Protein AF-A0A9X3LV47-F1 (afdb_monomer_lite)

Organism: NCBI:txid2913498

Radius of gyration: 27.98 Å; chains: 1; bounding box: 52×79×86 Å

Foldseek 3Di:
DDDDDDDDDDDDDDDDDDDDDDDDDDDDDDDDDDDDDDDDDDDDDDDDDDDDDDPPPPDDPDPPPDFDDDQDFQQVVAPLVPNQWGWFAFDPQQPDPQGIWIFNDKDFQQDRQFQKTKMKGFTFGHHSNDGPPDLQGGWMWMWIDGNNHTLAFIFIARAWDDWADPDSFKIKTKGFDDPDPDPPRGPDMDIWMWGRDPRHTDIDDPCRVVVCVRVVHSHRGTHSCPDD

Sequence (228 aa):
MMSRYRAAAVALTTMLAGGVLVGCSTAGDGLEEPAMTTVAAADEGASTQSSSAQPSSKEKPEPEKKCASLAKDPREQYPTGNERLGRMPAVVGSGDLHVNFWIGGVENNYDPCAELSWITFAGGRGYEDGPAGTGASITDGLALYINGEPVGEMREFDRIENIQRLSPSSAEFSWGEVRNGTAAGVTHRFTVTLKNDGGKLVVDGPDAQAFYDQWDRDTGQYLLGHDG

pLDDT: mean 74.6, std 22.47, range [30.55, 98.81]

Structure (mmCIF, N/CA/C/O backbone):
data_AF-A0A9X3LV47-F1
#
_entry.id   AF-A0A9X3LV47-F1
#
loop_
_atom_site.group_PDB
_atom_site.id
_atom_site.type_symbol
_atom_site.label_atom_id
_atom_site.label_alt_id
_atom_site.label_comp_id
_atom_site.label_asym_id
_atom_site.label_entity_id
_atom_site.label_seq_id
_atom_site.pdbx_PDB_ins_code
_atom_site.Cartn_x
_atom_site.Cartn_y
_atom_site.Cartn_z
_atom_site.occupancy
_atom_site.B_iso_or_equiv
_atom_site.auth_seq_id
_atom_site.auth_comp_id
_atom_site.auth_asym_id
_atom_site.auth_atom_id
_atom_site.pdbx_PDB_model_num
ATOM 1 N N . MET A 1 1 ? 27.266 -33.549 -34.702 1.00 38.94 1 MET A N 1
ATOM 2 C CA . MET A 1 1 ? 26.538 -33.593 -35.993 1.00 38.94 1 MET A CA 1
ATOM 3 C C . MET A 1 1 ? 25.457 -32.518 -35.930 1.00 38.94 1 MET A C 1
ATOM 5 O O . MET A 1 1 ? 24.652 -32.591 -35.020 1.00 38.94 1 MET A O 1
ATOM 9 N N . MET A 1 2 ? 25.679 -31.336 -36.534 1.00 37.31 2 MET A N 1
ATOM 10 C CA . MET A 1 2 ? 25.054 -30.858 -37.800 1.00 37.31 2 MET A CA 1
ATOM 11 C C . MET A 1 2 ? 23.513 -30.962 -37.756 1.00 37.31 2 MET A C 1
ATOM 13 O O . MET A 1 2 ? 23.020 -32.053 -37.534 1.00 37.31 2 MET A O 1
ATOM 17 N N . SER A 1 3 ? 22.682 -29.928 -37.947 1.00 37.69 3 SER A N 1
ATOM 18 C CA . SER A 1 3 ? 22.720 -28.772 -38.868 1.00 37.69 3 SER A CA 1
ATOM 19 C C . SER A 1 3 ? 21.596 -27.773 -38.461 1.00 37.69 3 SER A C 1
ATOM 21 O O . SER A 1 3 ? 20.530 -28.236 -38.077 1.00 37.69 3 SER A O 1
ATOM 23 N N . ARG A 1 4 ? 21.839 -26.457 -38.267 1.00 56.88 4 ARG A N 1
ATOM 24 C CA . ARG A 1 4 ? 21.505 -25.279 -39.141 1.00 56.88 4 ARG A CA 1
ATOM 25 C C . ARG A 1 4 ? 20.079 -25.307 -39.761 1.00 56.88 4 ARG A C 1
ATOM 27 O O . ARG A 1 4 ? 19.727 -26.323 -40.337 1.00 56.88 4 ARG A O 1
ATOM 34 N N . TYR A 1 5 ? 19.211 -24.279 -39.727 1.00 50.69 5 TYR A N 1
ATOM 35 C CA . TYR A 1 5 ? 19.283 -22.890 -40.250 1.00 50.69 5 TYR A CA 1
ATOM 36 C C . TYR A 1 5 ? 18.074 -22.059 -39.713 1.00 50.69 5 TYR A C 1
ATOM 38 O O . TYR A 1 5 ? 16.981 -22.597 -39.616 1.00 50.69 5 TYR A O 1
ATOM 46 N N . ARG A 1 6 ? 18.262 -20.834 -39.184 1.00 51.81 6 ARG A N 1
ATOM 47 C CA . ARG A 1 6 ? 17.941 -19.487 -39.749 1.00 51.81 6 ARG A CA 1
ATOM 48 C C . ARG A 1 6 ? 16.532 -19.259 -40.342 1.00 51.81 6 ARG A C 1
ATOM 50 O O . ARG A 1 6 ? 16.247 -19.816 -41.390 1.00 51.81 6 ARG A O 1
ATOM 57 N N . ALA A 1 7 ? 15.808 -18.255 -39.823 1.00 47.44 7 ALA A N 1
ATOM 58 C CA . ALA A 1 7 ? 15.309 -17.104 -40.602 1.00 47.44 7 ALA A CA 1
ATOM 59 C C . ALA A 1 7 ? 14.706 -16.020 -39.684 1.00 47.44 7 ALA A C 1
ATOM 61 O O . ALA A 1 7 ? 13.859 -16.302 -38.844 1.00 47.44 7 ALA A O 1
ATOM 62 N N . ALA A 1 8 ? 15.166 -14.783 -39.870 1.00 48.28 8 ALA A N 1
ATOM 63 C CA . ALA A 1 8 ? 14.584 -13.561 -39.331 1.00 48.28 8 ALA A CA 1
ATOM 64 C C . ALA A 1 8 ? 13.521 -13.026 -40.303 1.00 48.28 8 ALA A C 1
ATOM 66 O O . ALA A 1 8 ? 13.694 -13.156 -41.515 1.00 48.28 8 ALA A O 1
ATOM 67 N N . ALA A 1 9 ? 12.484 -12.364 -39.790 1.00 45.38 9 ALA A N 1
ATOM 68 C CA . ALA A 1 9 ? 11.610 -11.511 -40.588 1.00 45.38 9 ALA A CA 1
ATOM 69 C C . ALA A 1 9 ? 11.320 -10.223 -39.807 1.00 45.38 9 ALA A C 1
ATOM 71 O O . ALA A 1 9 ? 10.597 -10.214 -38.816 1.00 45.38 9 ALA A O 1
ATOM 72 N N . VAL A 1 10 ? 11.962 -9.149 -40.261 1.00 46.47 10 VAL A N 1
ATOM 73 C CA . VAL A 1 10 ? 11.704 -7.755 -39.898 1.00 46.47 10 VAL A CA 1
ATOM 74 C C . VAL A 1 10 ? 10.536 -7.276 -40.756 1.00 46.47 10 VAL A C 1
ATOM 76 O O . VAL A 1 10 ? 10.594 -7.418 -41.976 1.00 46.47 10 VAL A O 1
ATOM 79 N N . ALA A 1 11 ? 9.511 -6.683 -40.148 1.00 53.44 11 ALA A N 1
ATOM 80 C CA . ALA A 1 11 ? 8.470 -5.956 -40.868 1.00 53.44 11 ALA A CA 1
ATOM 81 C C . ALA A 1 11 ? 8.396 -4.517 -40.338 1.00 53.44 11 ALA A C 1
ATOM 83 O O . ALA A 1 11 ? 7.833 -4.250 -39.279 1.00 53.44 11 ALA A O 1
ATOM 84 N N . LEU A 1 12 ? 9.017 -3.601 -41.088 1.00 44.84 12 LEU A N 1
ATOM 85 C CA . LEU A 1 12 ? 8.762 -2.163 -41.032 1.00 44.84 12 LEU A CA 1
ATOM 86 C C . LEU A 1 12 ? 7.378 -1.886 -41.631 1.00 44.84 12 LEU A C 1
ATOM 88 O O . LEU A 1 12 ? 7.111 -2.335 -42.745 1.00 44.84 12 LEU A O 1
ATOM 92 N N . THR A 1 13 ? 6.569 -1.049 -40.978 1.00 53.03 13 THR A N 1
ATOM 93 C CA . THR A 1 13 ? 5.507 -0.314 -41.682 1.00 53.03 13 THR A CA 1
ATOM 94 C C . THR A 1 13 ? 5.399 1.121 -41.176 1.00 53.03 13 THR A C 1
ATOM 96 O O . THR A 1 13 ? 5.604 1.421 -40.005 1.00 53.03 13 THR A O 1
ATOM 99 N N . THR A 1 14 ? 5.163 1.992 -42.144 1.00 52.19 14 THR A N 1
ATOM 100 C CA . THR A 1 14 ? 5.405 3.431 -42.234 1.00 52.19 14 THR A CA 1
ATOM 101 C C . THR A 1 14 ? 4.306 4.337 -41.669 1.00 52.19 14 THR A C 1
ATOM 103 O O . THR A 1 14 ? 3.132 3.990 -41.659 1.00 52.19 14 THR A O 1
ATOM 106 N N . MET A 1 15 ? 4.766 5.539 -41.295 1.00 47.88 15 MET A N 1
ATOM 107 C CA . MET A 1 15 ? 4.108 6.837 -41.059 1.00 47.88 15 MET A CA 1
ATOM 108 C C . MET A 1 15 ? 2.713 7.089 -41.662 1.00 47.88 15 MET A C 1
ATOM 110 O O . MET A 1 15 ? 2.481 6.809 -42.835 1.00 47.88 15 MET A O 1
ATOM 114 N N . LEU A 1 16 ? 1.900 7.859 -40.924 1.00 49.78 16 LEU A N 1
ATOM 115 C CA . LEU A 1 16 ? 1.018 8.889 -41.488 1.00 49.78 16 LEU A CA 1
ATOM 116 C C . LEU A 1 16 ? 0.855 10.069 -40.516 1.00 49.78 16 LEU A C 1
ATOM 118 O O . LEU A 1 16 ? 0.530 9.902 -39.344 1.00 49.78 16 LEU A O 1
ATOM 122 N N . ALA A 1 17 ? 1.134 11.259 -41.047 1.00 47.81 17 ALA A N 1
ATOM 123 C CA . ALA A 1 17 ? 0.990 12.568 -40.428 1.00 47.81 17 ALA A CA 1
ATOM 124 C C . ALA A 1 17 ? -0.418 13.139 -40.669 1.00 47.81 17 ALA A C 1
ATOM 126 O O . ALA A 1 17 ? -1.042 12.831 -41.683 1.00 47.81 17 ALA A O 1
ATOM 127 N N . GLY A 1 18 ? -0.873 14.038 -39.795 1.00 43.47 18 GLY A N 1
ATOM 128 C CA . GLY A 1 18 ? -2.060 14.859 -40.044 1.00 43.47 18 GLY A CA 1
ATOM 129 C C . GLY A 1 18 ? -2.558 15.556 -38.783 1.00 43.47 18 GLY A C 1
ATOM 130 O O . GLY A 1 18 ? -3.256 14.951 -37.980 1.00 43.47 18 GLY A O 1
ATOM 131 N N . GLY A 1 19 ? -2.173 16.821 -38.604 1.00 43.12 19 GLY A N 1
ATOM 132 C CA . GLY A 1 19 ? -2.680 17.679 -37.535 1.00 43.12 19 GLY A CA 1
ATOM 133 C C . GLY A 1 19 ? -4.006 18.350 -37.894 1.00 43.12 19 GLY A C 1
ATOM 134 O O . GLY A 1 19 ? -4.325 18.519 -39.069 1.00 43.12 19 GLY A O 1
ATOM 135 N N . VAL A 1 20 ? -4.730 18.801 -36.868 1.00 54.72 20 VAL A N 1
ATOM 136 C CA . VAL A 1 20 ? -5.732 19.868 -36.973 1.00 54.72 20 VAL A CA 1
ATOM 137 C C . VAL A 1 20 ? -5.601 20.755 -35.733 1.00 54.72 20 VAL A C 1
ATOM 139 O O . VAL A 1 20 ? -5.646 20.275 -34.603 1.00 54.72 20 VAL A O 1
ATOM 142 N N . LEU A 1 21 ? -5.383 22.049 -35.966 1.00 49.56 21 LEU A N 1
ATOM 143 C CA . LEU A 1 21 ? -5.352 23.108 -34.959 1.00 49.56 21 LEU A CA 1
ATOM 144 C C . LEU A 1 21 ? -6.788 23.433 -34.520 1.00 49.56 21 LEU A C 1
ATOM 146 O O . LEU A 1 21 ? -7.610 23.807 -35.354 1.00 49.56 21 LEU A O 1
ATOM 150 N N . VAL A 1 22 ? -7.071 23.340 -33.220 1.00 53.62 22 VAL A N 1
ATOM 151 C CA . VAL A 1 22 ? -8.285 23.888 -32.596 1.00 53.62 22 VAL A CA 1
ATOM 152 C C . VAL A 1 22 ? -7.883 25.170 -31.871 1.00 53.62 22 VAL A C 1
ATOM 154 O O . VAL A 1 22 ? -7.225 25.123 -30.837 1.00 53.62 22 VAL A O 1
ATOM 157 N N . GLY A 1 23 ? -8.244 26.321 -32.435 1.00 38.25 23 GLY A N 1
ATOM 158 C CA . GLY A 1 23 ? -8.109 27.629 -31.799 1.00 38.25 23 GLY A CA 1
ATOM 159 C C . GLY A 1 23 ? -9.469 28.311 -31.777 1.00 38.25 23 GLY A C 1
ATOM 160 O O . GLY A 1 23 ? -9.883 28.881 -32.781 1.00 38.25 23 GLY A O 1
ATOM 161 N N . CYS A 1 24 ? -10.177 28.212 -30.652 1.00 49.03 24 CYS A N 1
ATOM 162 C CA . CYS A 1 24 ? -11.439 28.907 -30.426 1.00 49.03 24 CYS A CA 1
ATOM 163 C C . CYS A 1 24 ? -11.135 30.245 -29.742 1.00 49.03 24 CYS A C 1
ATOM 165 O O . CYS A 1 24 ? -10.606 30.275 -28.632 1.00 49.03 24 CYS A O 1
ATOM 167 N N . SER A 1 25 ? -11.441 31.351 -30.417 1.00 45.34 25 SER A N 1
ATOM 168 C CA . SER A 1 25 ? -11.523 32.672 -29.801 1.00 45.34 25 SER A CA 1
ATOM 169 C C . SER A 1 25 ? -12.901 32.847 -29.178 1.00 45.34 25 SER A C 1
ATOM 171 O O . SER A 1 25 ? -13.891 32.704 -29.887 1.00 45.34 25 SER A O 1
ATOM 173 N N . THR A 1 26 ? -12.953 33.256 -27.912 1.00 47.81 26 THR A N 1
ATOM 174 C CA . THR A 1 26 ? -14.023 34.117 -27.386 1.00 47.81 26 THR A CA 1
ATOM 175 C C . THR A 1 26 ? -13.509 34.845 -26.153 1.00 47.81 26 THR A C 1
ATOM 177 O O . THR A 1 26 ? -13.059 34.229 -25.191 1.00 47.81 26 THR A O 1
ATOM 180 N N . ALA A 1 27 ? -13.546 36.171 -26.243 1.00 40.03 27 ALA A N 1
ATOM 181 C CA . ALA A 1 27 ? -13.421 37.107 -25.143 1.00 40.03 27 ALA A CA 1
ATOM 182 C C . ALA A 1 27 ? -14.749 37.190 -24.375 1.00 40.03 27 ALA A C 1
ATOM 184 O O . ALA A 1 27 ? -15.803 36.987 -24.977 1.00 40.03 27 ALA A O 1
ATOM 185 N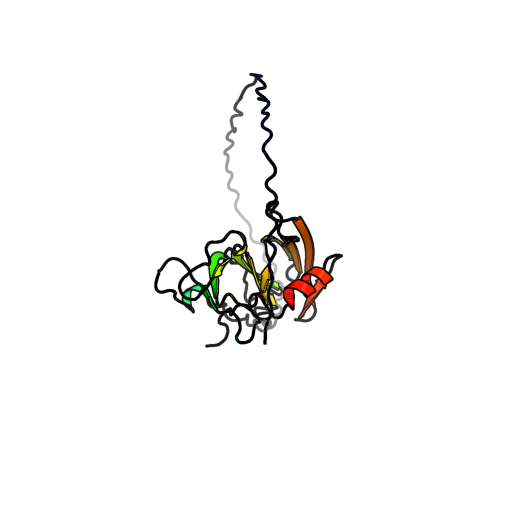 N . GLY A 1 28 ? -14.691 37.582 -23.103 1.00 30.55 28 GLY A N 1
ATOM 186 C CA . GLY A 1 28 ? -15.853 38.103 -22.384 1.00 30.55 28 GLY A CA 1
ATOM 187 C C . GLY A 1 28 ? -15.842 37.800 -20.892 1.00 30.55 28 GLY A C 1
ATOM 188 O O . GLY A 1 28 ? -15.748 36.641 -20.513 1.00 30.55 28 GLY A O 1
ATOM 189 N N . ASP A 1 29 ? -15.995 38.873 -20.115 1.00 36.69 29 ASP A N 1
ATOM 190 C CA . ASP A 1 29 ? -16.447 38.932 -18.719 1.00 36.69 29 ASP A CA 1
ATOM 191 C C . ASP A 1 29 ? -15.411 38.516 -17.658 1.00 36.69 29 ASP A C 1
ATOM 193 O O . ASP A 1 29 ? -14.920 37.399 -17.607 1.00 36.69 29 ASP A O 1
ATOM 197 N N . GLY A 1 30 ? -14.935 39.411 -16.794 1.00 33.62 30 GLY A N 1
ATOM 198 C CA . GLY A 1 30 ? -15.706 40.404 -16.049 1.00 33.62 30 GLY A CA 1
ATOM 199 C C . GLY A 1 30 ? -15.576 40.027 -14.575 1.00 33.62 30 GLY A C 1
ATOM 200 O O . GLY A 1 30 ? -16.462 39.397 -14.014 1.00 33.62 30 GLY A O 1
ATOM 201 N N . LEU A 1 31 ? -14.413 40.304 -13.976 1.00 36.00 31 LEU A N 1
ATOM 202 C CA . LEU A 1 31 ? -14.166 40.027 -12.560 1.00 36.00 31 LEU A CA 1
ATOM 203 C C . LEU A 1 31 ? -14.592 41.245 -11.739 1.00 36.00 31 LEU A C 1
ATOM 205 O O . LEU A 1 31 ? -13.787 42.131 -11.456 1.00 36.00 31 LEU A O 1
ATOM 209 N N . GLU A 1 32 ? -15.876 41.288 -11.395 1.00 40.94 32 GLU A N 1
ATOM 210 C CA . GLU A 1 32 ? -16.376 42.093 -10.284 1.00 40.94 32 GLU A CA 1
ATOM 211 C C . GLU A 1 32 ? -15.944 41.446 -8.958 1.00 40.94 32 GLU A C 1
ATOM 213 O O . GLU A 1 32 ? -16.263 40.293 -8.660 1.00 40.94 32 GLU A O 1
ATOM 218 N N . GLU A 1 33 ? -15.191 42.210 -8.167 1.00 48.12 33 GLU A N 1
ATOM 219 C CA . GLU A 1 33 ? -15.044 42.031 -6.723 1.00 48.12 33 GLU A CA 1
ATOM 220 C C . GLU A 1 33 ? -16.417 42.027 -6.039 1.00 48.12 33 GLU A C 1
ATOM 222 O O . GLU A 1 33 ? -17.246 42.898 -6.314 1.00 48.12 33 GLU A O 1
ATOM 227 N N . PRO A 1 34 ? -16.601 41.190 -5.009 1.00 43.97 34 PRO A N 1
ATOM 228 C CA . PRO A 1 34 ? -17.414 41.595 -3.881 1.00 43.97 34 PRO A CA 1
ATOM 229 C C . PRO A 1 34 ? -16.533 41.862 -2.659 1.00 43.97 34 PRO A C 1
ATOM 231 O O . PRO A 1 34 ? -15.852 40.988 -2.120 1.00 43.97 34 PRO A O 1
ATOM 234 N N . ALA A 1 35 ? -16.607 43.115 -2.216 1.00 37.47 35 ALA A N 1
ATOM 235 C CA . ALA A 1 35 ? -16.139 43.604 -0.934 1.00 37.47 35 ALA A CA 1
ATOM 236 C C . ALA A 1 35 ? -16.713 42.767 0.223 1.00 37.47 35 ALA A C 1
ATOM 238 O O . ALA A 1 35 ? -17.928 42.615 0.351 1.00 37.47 35 ALA A O 1
ATOM 239 N N . MET A 1 36 ? -15.847 42.273 1.110 1.00 41.25 36 MET A N 1
ATOM 240 C CA . MET A 1 36 ? -16.284 41.736 2.397 1.00 41.25 36 MET A CA 1
ATOM 241 C C . MET A 1 36 ? -16.484 42.883 3.389 1.00 41.25 36 MET A C 1
ATOM 243 O O . MET A 1 36 ? -15.542 43.546 3.822 1.00 41.25 36 MET A O 1
ATOM 247 N N . THR A 1 37 ? -17.753 43.117 3.713 1.00 41.25 37 THR A N 1
ATOM 248 C CA . THR A 1 37 ? -18.231 44.034 4.745 1.00 41.25 37 THR A CA 1
ATOM 249 C C . THR A 1 37 ? -17.745 43.607 6.129 1.00 41.25 37 THR A C 1
ATOM 251 O O . THR A 1 37 ? -17.931 42.472 6.562 1.00 41.25 37 THR A O 1
ATOM 254 N N . THR A 1 38 ? -17.149 44.562 6.832 1.00 41.25 38 THR A N 1
ATOM 255 C CA . THR A 1 38 ? -16.806 44.522 8.250 1.00 41.25 38 THR A CA 1
ATOM 256 C C . THR A 1 38 ? -18.056 44.674 9.117 1.00 41.25 38 THR A C 1
ATOM 258 O O . THR A 1 38 ? -18.852 45.587 8.911 1.00 41.25 38 THR A O 1
ATOM 261 N N . VAL A 1 39 ? -18.189 43.844 10.155 1.00 37.62 39 VAL A N 1
ATOM 262 C CA . VAL A 1 39 ? -18.974 44.191 11.348 1.00 37.62 39 VAL A CA 1
ATOM 263 C C . VAL A 1 39 ? -18.176 43.778 12.579 1.00 37.62 39 VAL A C 1
ATOM 265 O O . VAL A 1 39 ? -17.940 42.599 12.823 1.00 37.62 39 VAL A O 1
ATOM 268 N N . ALA A 1 40 ? -17.756 44.782 13.340 1.00 39.41 40 ALA A N 1
ATOM 269 C CA . ALA A 1 40 ? -17.330 44.653 14.721 1.00 39.41 40 ALA A CA 1
ATOM 270 C C . ALA A 1 40 ? -18.455 45.188 15.613 1.00 39.41 40 ALA A C 1
ATOM 272 O O . ALA A 1 40 ? -18.983 46.260 15.325 1.00 39.41 40 ALA A O 1
ATOM 273 N N . ALA A 1 41 ? -18.773 44.482 16.697 1.00 36.19 41 ALA A N 1
ATOM 274 C CA . ALA A 1 41 ? -19.175 45.077 17.972 1.00 36.19 41 ALA A CA 1
ATOM 275 C C . ALA A 1 41 ? -19.175 44.001 19.067 1.00 36.19 41 ALA A C 1
ATOM 277 O O . ALA A 1 41 ? -19.721 42.914 18.892 1.00 36.19 41 ALA A O 1
ATOM 278 N N . ALA A 1 42 ? -18.521 44.343 20.173 1.00 40.00 42 ALA A N 1
ATOM 279 C CA . ALA A 1 42 ? -18.495 43.630 21.440 1.00 40.00 42 ALA A CA 1
ATOM 280 C C . ALA A 1 42 ? -19.784 43.872 22.245 1.00 40.00 42 ALA A C 1
ATOM 282 O O . ALA A 1 42 ? -20.440 44.887 22.024 1.00 40.00 42 ALA A O 1
ATOM 283 N N . ASP A 1 43 ? -20.065 43.009 23.226 1.00 32.53 43 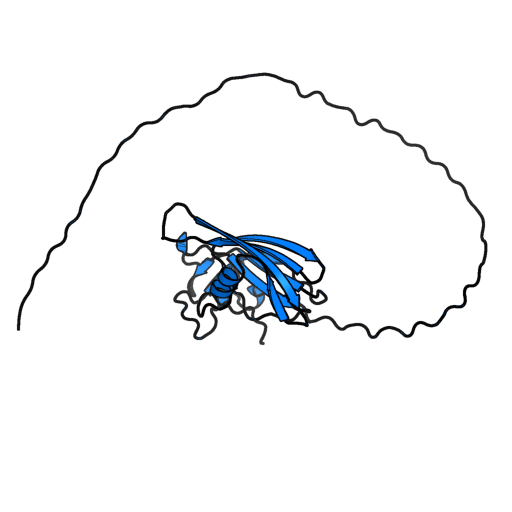ASP A N 1
ATOM 284 C CA . ASP A 1 43 ? -20.603 43.451 24.520 1.00 32.53 43 ASP A CA 1
ATOM 285 C C . ASP A 1 43 ? -20.264 42.441 25.634 1.00 32.53 43 ASP A C 1
ATOM 287 O O . ASP A 1 43 ? -20.379 41.224 25.463 1.00 32.53 43 ASP A O 1
ATOM 291 N N . GLU A 1 44 ? -19.787 42.982 26.755 1.00 41.09 44 GLU A N 1
ATOM 292 C CA . GLU A 1 44 ? -19.517 42.315 28.029 1.00 41.09 44 GLU A CA 1
ATOM 293 C C . GLU A 1 44 ? -20.817 42.088 28.813 1.00 41.09 44 GLU A C 1
ATOM 295 O O . GLU A 1 44 ? -21.689 42.947 28.853 1.00 41.09 44 GLU A O 1
ATOM 300 N N . GLY A 1 45 ? -20.917 40.985 29.557 1.00 32.84 45 GLY A N 1
ATOM 301 C CA . GLY A 1 45 ? -22.031 40.782 30.485 1.00 32.84 45 GLY A CA 1
ATOM 302 C C . GLY A 1 45 ? -21.743 39.703 31.517 1.00 32.84 45 GLY A C 1
ATOM 303 O O . GLY A 1 45 ? -21.853 38.512 31.241 1.00 32.84 45 GLY A O 1
ATOM 304 N N . ALA A 1 46 ? -21.348 40.132 32.712 1.00 32.50 46 ALA A N 1
ATOM 305 C CA . ALA A 1 46 ? -20.984 39.293 33.844 1.00 32.50 46 ALA A CA 1
ATOM 306 C C . ALA A 1 46 ? -22.180 38.717 34.636 1.00 32.50 46 ALA A C 1
ATOM 308 O O . ALA A 1 46 ? -23.244 39.321 34.730 1.00 32.50 46 ALA A O 1
ATOM 309 N N . SER A 1 47 ? -21.861 37.637 35.366 1.00 34.41 47 SER A N 1
ATOM 310 C CA . SER A 1 47 ? -22.436 37.179 36.647 1.00 34.41 47 SER A CA 1
ATOM 311 C C . SER A 1 47 ? -23.618 36.196 36.623 1.00 34.41 47 SER A C 1
ATOM 313 O O . SER A 1 47 ? -24.747 36.549 36.299 1.00 34.41 47 SER A O 1
ATOM 315 N N . THR A 1 48 ? -23.410 34.981 37.149 1.00 31.47 48 THR A N 1
ATOM 316 C CA . THR A 1 48 ? -23.780 34.592 38.537 1.00 31.47 48 THR A CA 1
ATOM 317 C C . THR A 1 48 ? -23.626 33.074 38.716 1.00 31.47 48 THR A C 1
ATOM 319 O O . THR A 1 48 ? -24.118 32.280 37.919 1.00 31.47 48 THR A O 1
ATOM 322 N N . GLN A 1 49 ? -22.941 32.679 39.792 1.00 41.19 49 GLN A N 1
ATOM 323 C CA . GLN A 1 49 ? -22.824 31.304 40.282 1.00 41.19 49 GLN A CA 1
ATOM 324 C C . GLN A 1 49 ? -24.196 30.688 40.591 1.00 41.19 49 GLN A C 1
ATOM 326 O O . GLN A 1 49 ? -25.002 31.289 41.296 1.00 41.19 49 GLN A O 1
ATOM 331 N N . SER A 1 50 ? -24.401 29.429 40.205 1.00 38.09 50 SER A N 1
ATOM 332 C CA . SER A 1 50 ? -25.314 28.542 40.926 1.00 38.09 50 SER A CA 1
ATOM 333 C C . SER A 1 50 ? -24.675 27.168 41.071 1.00 38.09 50 SER A C 1
ATOM 335 O O . SER A 1 50 ? -24.340 26.495 40.097 1.00 38.09 50 SER A O 1
ATOM 337 N N . SER A 1 51 ? -24.434 26.817 42.329 1.00 39.22 51 SER A N 1
ATOM 338 C CA . SER A 1 51 ? -23.834 25.574 42.784 1.00 39.22 51 SER A CA 1
ATOM 339 C C . SER A 1 51 ? -24.884 24.465 42.730 1.00 39.22 51 SER A C 1
ATOM 341 O O . SER A 1 51 ? -25.908 24.555 43.404 1.00 39.22 51 SER A O 1
ATOM 343 N N . SER A 1 52 ? -24.624 23.414 41.955 1.00 38.03 52 SER A N 1
ATOM 344 C CA . SER A 1 52 ? -25.320 22.134 42.087 1.00 38.03 52 SER A CA 1
ATOM 345 C C . SER A 1 52 ? -24.263 21.048 42.237 1.00 38.03 52 SER A C 1
ATOM 347 O O . SER A 1 52 ? -23.561 20.692 41.291 1.00 38.03 52 SER A O 1
ATOM 349 N N . ALA A 1 53 ? -24.087 20.588 43.475 1.00 41.53 53 ALA A N 1
ATOM 350 C CA . ALA A 1 53 ? -23.204 19.486 43.812 1.00 41.53 53 ALA A CA 1
ATOM 351 C C . ALA A 1 53 ? -23.817 18.179 43.290 1.00 41.53 53 ALA A C 1
ATOM 353 O O . ALA A 1 53 ? -24.727 17.617 43.897 1.00 41.53 53 ALA A O 1
ATOM 354 N N . GLN A 1 54 ? -23.310 17.703 42.155 1.00 43.09 54 GLN A N 1
ATOM 355 C CA . GLN A 1 54 ? -23.578 16.363 41.649 1.00 43.09 54 GLN A CA 1
ATOM 356 C C . GLN A 1 54 ? -22.624 15.376 42.350 1.00 43.09 54 GLN A C 1
ATOM 358 O O . GLN A 1 54 ? -21.428 15.666 42.455 1.00 43.09 54 GLN A O 1
ATOM 363 N N . PRO A 1 55 ? -23.100 14.225 42.859 1.00 39.81 55 PRO A N 1
ATOM 364 C CA . PRO A 1 55 ? -22.229 13.235 43.476 1.00 39.81 55 PRO A CA 1
ATOM 365 C C . PRO A 1 55 ? -21.256 12.697 42.423 1.00 39.81 55 PRO A C 1
ATOM 367 O O . PRO A 1 55 ? -21.650 12.062 41.446 1.00 39.81 55 PRO A O 1
ATOM 370 N N . SER A 1 56 ? -19.972 12.987 42.628 1.00 41.28 56 SER A N 1
ATOM 371 C CA . SER A 1 56 ? -18.869 12.441 41.849 1.00 41.28 56 SER A CA 1
ATOM 372 C C . SER A 1 56 ? -18.787 10.943 42.140 1.00 41.28 56 SER A C 1
ATOM 374 O O . SER A 1 56 ? -18.216 10.508 43.143 1.00 41.28 56 SER A O 1
ATOM 376 N N . SER A 1 57 ? -19.430 10.148 41.285 1.00 48.44 57 SER A N 1
ATOM 377 C CA . SER A 1 57 ? -19.097 8.737 41.154 1.00 48.44 57 SER A CA 1
ATOM 378 C C . SER A 1 57 ? -17.641 8.696 40.704 1.00 48.44 57 SER A C 1
ATOM 380 O O . SER A 1 57 ? -17.313 9.179 39.622 1.00 48.44 57 SER A O 1
ATOM 382 N N . LYS A 1 58 ? -16.753 8.200 41.573 1.00 49.59 58 LYS A N 1
ATOM 383 C CA . LYS A 1 58 ? -15.383 7.851 41.196 1.00 49.59 58 LYS A CA 1
ATOM 384 C C . LYS A 1 58 ? -15.476 6.736 40.167 1.00 49.59 58 LYS A C 1
ATOM 386 O O . LYS A 1 58 ? -15.518 5.558 40.518 1.00 49.59 58 LYS A O 1
ATOM 391 N N . GLU A 1 59 ? -15.540 7.128 38.906 1.00 54.16 59 GLU A N 1
ATOM 392 C CA . GLU A 1 59 ? -15.279 6.241 37.795 1.00 54.16 59 GLU A CA 1
ATOM 393 C C . GLU A 1 59 ? -13.843 5.747 37.963 1.00 54.16 59 GLU A C 1
ATOM 395 O O . GLU A 1 59 ? -12.883 6.517 38.057 1.00 54.16 59 GLU A O 1
ATOM 400 N N . LYS A 1 60 ? -13.727 4.437 38.170 1.00 52.41 60 LYS A N 1
ATOM 401 C CA . LYS A 1 60 ? -12.454 3.730 38.191 1.00 52.41 60 LYS A CA 1
ATOM 402 C C . LYS A 1 60 ? -11.736 4.091 36.884 1.00 52.41 60 LYS A C 1
ATOM 404 O O . LYS A 1 60 ? -12.374 3.933 35.847 1.00 52.41 60 LYS A O 1
ATOM 409 N N . PRO A 1 61 ? -10.469 4.547 36.909 1.00 55.16 61 PRO A N 1
ATOM 410 C CA . PRO A 1 61 ? -9.738 4.817 35.680 1.00 55.16 61 PRO A CA 1
ATOM 411 C C . PRO A 1 61 ? -9.799 3.564 34.813 1.00 55.16 61 PRO A C 1
ATOM 413 O O . PRO A 1 61 ? -9.397 2.480 35.256 1.00 55.16 61 PRO A O 1
ATOM 416 N N . GLU A 1 62 ? -10.389 3.695 33.629 1.00 60.44 62 GLU A N 1
ATOM 417 C CA . GLU A 1 62 ? -10.301 2.667 32.607 1.00 60.44 62 GLU A CA 1
ATOM 418 C C . GLU A 1 62 ? -8.801 2.425 32.372 1.00 60.44 62 GLU A C 1
ATOM 420 O O . GLU A 1 62 ? -8.036 3.395 32.331 1.00 60.44 62 GLU A O 1
ATOM 425 N N . PRO A 1 63 ? -8.325 1.168 32.343 1.00 51.00 63 PRO A N 1
ATOM 426 C CA . PRO A 1 63 ? -6.913 0.918 32.106 1.00 51.00 63 PRO A CA 1
ATOM 427 C C . PRO A 1 63 ? -6.529 1.585 30.787 1.00 51.00 63 PRO A C 1
ATOM 429 O O . PRO A 1 63 ? -7.130 1.288 29.756 1.00 51.00 63 PRO A O 1
ATOM 432 N N . GLU A 1 64 ? -5.554 2.495 30.836 1.00 59.50 64 GLU A N 1
ATOM 433 C CA . GLU A 1 64 ? -5.004 3.148 29.651 1.00 59.50 64 GLU A CA 1
ATOM 434 C C . GLU A 1 64 ? -4.635 2.056 28.643 1.00 59.50 64 GLU A C 1
ATOM 436 O O . GLU A 1 64 ? -3.735 1.242 28.887 1.00 59.50 64 GLU A O 1
ATOM 441 N N . LYS A 1 65 ? -5.383 1.984 27.533 1.00 59.84 65 LYS A N 1
ATOM 442 C CA . LYS A 1 65 ? -5.040 1.103 26.419 1.00 59.84 65 LYS A CA 1
ATOM 443 C C . LYS A 1 65 ? -3.661 1.539 25.944 1.00 59.84 65 LYS A C 1
ATOM 445 O O . LYS A 1 65 ? -3.502 2.626 25.397 1.00 59.84 65 LYS A O 1
ATOM 450 N N . LYS A 1 66 ? -2.652 0.709 26.203 1.00 75.69 66 LYS A N 1
ATOM 451 C CA . LYS A 1 66 ? -1.309 0.931 25.676 1.00 75.69 66 LYS A CA 1
ATOM 452 C C . LYS A 1 66 ? -1.380 0.789 24.161 1.00 75.69 66 LYS A C 1
ATOM 454 O O . LYS A 1 66 ? -1.726 -0.284 23.675 1.00 75.69 66 LYS A O 1
ATOM 459 N N . CYS A 1 67 ? -1.088 1.871 23.453 1.00 82.12 67 CYS A N 1
ATOM 460 C CA . CYS A 1 67 ? -0.926 1.849 22.006 1.00 82.12 67 CYS A CA 1
ATOM 461 C C . CYS A 1 67 ? 0.360 1.109 21.616 1.00 82.12 67 CYS A C 1
ATOM 463 O O . CYS A 1 67 ? 1.256 0.939 22.454 1.00 82.12 67 CYS A O 1
ATOM 465 N N . ALA A 1 68 ? 0.457 0.699 20.350 1.00 81.38 68 ALA A N 1
ATOM 466 C CA . ALA A 1 68 ? 1.684 0.125 19.806 1.00 81.38 68 ALA A CA 1
ATOM 467 C C . ALA A 1 68 ? 2.841 1.145 19.822 1.00 81.38 68 ALA A C 1
ATOM 469 O O . ALA A 1 68 ? 2.649 2.346 20.043 1.00 81.38 68 ALA A O 1
ATOM 470 N N . SER A 1 69 ? 4.070 0.688 19.582 1.00 74.69 69 SER A N 1
ATOM 471 C CA . SER A 1 69 ? 5.181 1.617 19.357 1.00 74.69 69 SER A CA 1
ATOM 472 C C . SER A 1 69 ? 5.045 2.323 18.009 1.00 74.69 69 SER A C 1
ATOM 474 O O . SER A 1 69 ? 4.423 1.818 17.074 1.00 74.69 69 SER A O 1
ATOM 476 N N . LEU A 1 70 ? 5.667 3.497 17.885 1.00 68.75 70 LEU A N 1
ATOM 477 C CA . LEU A 1 70 ? 5.783 4.143 16.585 1.00 68.75 70 LEU A CA 1
ATOM 478 C C . LEU A 1 70 ? 6.571 3.241 15.627 1.00 68.75 70 LEU A C 1
ATOM 480 O O . LEU A 1 70 ? 7.640 2.749 15.994 1.00 68.75 70 LEU A O 1
ATOM 484 N N . ALA A 1 71 ? 6.047 3.035 14.416 1.00 69.62 71 ALA A N 1
ATOM 485 C CA . ALA A 1 71 ? 6.794 2.367 13.363 1.00 69.62 71 ALA A CA 1
ATOM 486 C C . ALA A 1 71 ? 8.067 3.178 13.078 1.00 69.62 71 ALA A C 1
ATOM 488 O O . ALA A 1 71 ? 8.024 4.406 12.963 1.00 69.62 71 ALA A O 1
ATOM 489 N N . LYS A 1 72 ? 9.208 2.492 13.005 1.00 68.31 72 LYS A N 1
ATOM 490 C CA . LYS A 1 72 ? 10.471 3.108 12.592 1.00 68.31 72 LYS A CA 1
ATOM 491 C C . LYS A 1 72 ? 10.353 3.497 11.115 1.00 68.31 72 LYS A C 1
ATOM 493 O O . LYS A 1 72 ? 9.797 2.738 10.327 1.00 68.31 72 LYS A O 1
ATOM 498 N N . ASP A 1 73 ? 10.863 4.669 10.744 1.00 69.50 73 ASP A N 1
ATOM 499 C CA . ASP A 1 73 ? 10.866 5.108 9.348 1.00 69.50 73 ASP A CA 1
ATOM 500 C C . ASP A 1 73 ? 11.842 4.234 8.536 1.00 69.50 73 ASP A C 1
ATOM 502 O O . ASP A 1 73 ? 13.045 4.256 8.825 1.00 69.50 73 ASP A O 1
ATOM 506 N N . PRO A 1 74 ? 11.387 3.499 7.502 1.00 66.94 74 PRO A N 1
ATOM 507 C CA . PRO A 1 74 ? 12.267 2.637 6.714 1.00 66.94 74 PRO A CA 1
ATOM 508 C C . PRO A 1 74 ? 13.451 3.381 6.073 1.00 66.94 74 PRO A C 1
ATOM 510 O O . PRO A 1 74 ? 14.508 2.795 5.833 1.00 66.94 74 PRO A O 1
ATOM 513 N N . ARG A 1 75 ? 13.325 4.696 5.837 1.00 67.06 75 ARG A N 1
ATOM 514 C CA . ARG A 1 75 ? 14.403 5.533 5.283 1.00 67.06 75 ARG A CA 1
ATOM 515 C C . ARG A 1 75 ? 15.576 5.701 6.248 1.00 67.06 75 ARG A C 1
ATOM 517 O O . ARG A 1 75 ? 16.707 5.863 5.798 1.00 67.06 75 ARG A O 1
ATOM 524 N N . GLU A 1 76 ? 15.319 5.662 7.553 1.00 70.00 76 GLU A N 1
ATOM 525 C CA . GLU A 1 76 ? 16.355 5.742 8.591 1.00 70.00 76 GLU A CA 1
ATOM 526 C C . GLU A 1 76 ? 17.029 4.385 8.823 1.00 70.00 76 GLU A C 1
ATOM 528 O O . GLU A 1 76 ? 18.201 4.316 9.193 1.00 70.00 76 GLU A O 1
ATOM 533 N N . GLN A 1 77 ? 16.297 3.298 8.584 1.00 66.31 77 GLN A N 1
ATOM 534 C CA . GLN A 1 77 ? 16.756 1.933 8.835 1.00 66.31 77 GLN A CA 1
ATOM 535 C C . GLN A 1 77 ? 17.661 1.387 7.737 1.00 66.31 77 GLN A C 1
ATOM 537 O O . GLN A 1 77 ? 18.575 0.610 8.014 1.00 66.31 77 GLN A O 1
ATOM 542 N N . TYR A 1 78 ? 17.427 1.811 6.498 1.00 64.12 78 TYR A N 1
ATOM 543 C CA . TYR A 1 78 ? 18.188 1.373 5.335 1.00 64.12 78 TYR A CA 1
ATOM 544 C C . TYR A 1 78 ? 18.841 2.575 4.639 1.00 64.12 78 TYR A C 1
ATOM 546 O O . TYR A 1 78 ? 18.433 2.962 3.537 1.00 64.12 78 TYR A O 1
ATOM 554 N N . PRO A 1 79 ? 19.870 3.184 5.260 1.00 62.50 79 PRO A N 1
ATOM 555 C CA . PRO A 1 79 ? 20.555 4.324 4.678 1.00 62.50 79 PRO A CA 1
ATOM 556 C C . PRO A 1 79 ? 21.254 3.920 3.377 1.00 62.50 79 PRO A C 1
ATOM 558 O O . PRO A 1 79 ? 21.940 2.901 3.278 1.00 62.50 79 PRO A O 1
ATOM 561 N N . THR A 1 80 ? 21.099 4.754 2.361 1.00 61.00 80 THR A N 1
ATOM 562 C CA . THR A 1 80 ? 21.621 4.539 1.003 1.00 61.00 80 THR A CA 1
ATOM 563 C C . THR A 1 80 ? 22.966 5.229 0.773 1.00 61.00 80 THR A C 1
ATOM 565 O O . THR A 1 80 ? 23.546 5.113 -0.303 1.00 61.00 80 THR A O 1
ATOM 568 N N . GLY A 1 81 ? 23.481 5.960 1.771 1.00 55.84 81 GLY A N 1
ATOM 569 C CA . GLY A 1 81 ? 24.711 6.755 1.665 1.00 55.84 81 GLY A CA 1
ATOM 570 C C . GLY A 1 81 ? 24.573 8.011 0.793 1.00 55.84 81 GLY A C 1
ATOM 571 O O . GLY A 1 81 ? 25.472 8.849 0.794 1.00 55.84 81 GLY A O 1
ATOM 572 N N . ASN A 1 82 ? 23.445 8.179 0.093 1.00 56.47 82 ASN A N 1
ATOM 573 C CA . ASN A 1 82 ? 23.009 9.434 -0.498 1.00 56.47 82 ASN A CA 1
ATOM 574 C C . ASN A 1 82 ? 21.801 9.938 0.309 1.00 56.47 82 ASN A C 1
ATOM 576 O O . ASN A 1 82 ? 20.761 9.303 0.385 1.00 56.47 82 ASN A O 1
ATOM 580 N N . GLU A 1 83 ? 21.935 11.082 0.974 1.00 52.28 83 GLU A N 1
ATOM 581 C CA . GLU A 1 83 ? 21.007 11.561 2.020 1.00 52.28 83 GLU A CA 1
ATOM 582 C C . GLU A 1 83 ? 19.568 11.877 1.540 1.00 52.28 83 GLU A C 1
ATOM 584 O O . GLU A 1 83 ? 18.790 12.491 2.263 1.00 52.28 83 GLU A O 1
ATOM 589 N N . ARG A 1 84 ? 19.198 11.512 0.304 1.00 51.53 84 ARG A N 1
ATOM 590 C CA . ARG A 1 84 ? 17.947 11.923 -0.347 1.00 51.53 84 ARG A CA 1
ATOM 591 C C . ARG A 1 84 ? 16.940 10.811 -0.622 1.00 51.53 84 ARG A C 1
ATOM 593 O O . ARG A 1 84 ? 15.778 11.150 -0.810 1.00 51.53 84 ARG A O 1
ATOM 600 N N . LEU A 1 85 ? 17.329 9.537 -0.667 1.00 62.06 85 LEU A N 1
ATOM 601 C CA . LEU A 1 85 ? 16.399 8.444 -0.981 1.00 62.06 85 LEU A CA 1
ATOM 602 C C . LEU A 1 85 ? 16.591 7.303 0.012 1.00 62.06 85 LEU A C 1
ATOM 604 O O . LEU A 1 85 ? 17.677 6.743 0.085 1.00 62.06 85 LEU A O 1
ATOM 608 N N . GLY A 1 86 ? 15.551 6.953 0.767 1.00 75.69 86 GLY A N 1
ATOM 609 C CA . GLY A 1 86 ? 15.543 5.697 1.519 1.00 75.69 86 GLY A CA 1
ATOM 610 C C . GLY A 1 86 ? 15.185 4.523 0.610 1.00 75.69 86 GLY A C 1
ATOM 611 O O . GLY A 1 86 ? 14.645 4.716 -0.484 1.00 75.69 86 GLY A O 1
ATOM 612 N N . ARG A 1 87 ? 15.466 3.300 1.056 1.00 85.81 87 ARG A N 1
ATOM 613 C CA . ARG A 1 87 ? 15.074 2.078 0.342 1.00 85.81 87 ARG A CA 1
ATOM 614 C C . ARG A 1 87 ? 14.519 1.032 1.299 1.00 85.81 87 ARG A C 1
ATOM 616 O O . ARG A 1 87 ? 14.829 1.070 2.478 1.00 85.81 87 ARG A O 1
ATOM 623 N N . MET A 1 88 ? 13.757 0.082 0.785 1.00 89.50 88 MET A N 1
ATOM 624 C CA . MET A 1 88 ? 13.356 -1.125 1.506 1.00 89.50 88 MET A CA 1
ATOM 625 C C . MET A 1 88 ? 13.875 -2.336 0.729 1.00 89.50 88 MET A C 1
ATOM 627 O O . MET A 1 88 ? 13.573 -2.444 -0.463 1.00 89.50 88 MET A O 1
ATOM 631 N N . PRO A 1 89 ? 14.677 -3.224 1.339 1.00 89.81 89 PRO A N 1
ATOM 632 C CA . PRO A 1 89 ? 15.082 -4.463 0.691 1.00 89.81 89 PRO A CA 1
ATOM 633 C C . PRO A 1 89 ? 13.873 -5.353 0.415 1.00 89.81 89 PRO A C 1
ATOM 635 O O . PRO A 1 89 ? 12.928 -5.381 1.203 1.00 89.81 89 PRO A O 1
ATOM 638 N N . ALA A 1 90 ? 13.907 -6.094 -0.687 1.00 90.94 90 ALA A N 1
ATOM 639 C CA . ALA A 1 90 ? 12.929 -7.143 -0.938 1.00 90.94 90 ALA A CA 1
ATOM 640 C C . ALA A 1 90 ? 13.021 -8.218 0.158 1.00 90.94 90 ALA A C 1
ATOM 642 O O . ALA A 1 90 ? 14.103 -8.494 0.691 1.00 90.94 90 ALA A O 1
ATOM 643 N N . VAL A 1 91 ? 11.888 -8.829 0.502 1.00 88.19 91 VAL A N 1
ATOM 644 C CA . VAL A 1 91 ? 11.856 -9.946 1.454 1.00 88.19 91 VAL A CA 1
ATOM 645 C C . VAL A 1 91 ? 12.699 -11.101 0.908 1.00 88.19 91 VAL A C 1
ATOM 647 O O . VAL A 1 91 ? 12.577 -11.485 -0.251 1.00 88.19 91 VAL A O 1
ATOM 650 N N . VAL A 1 92 ? 13.571 -11.685 1.735 1.00 79.81 92 VAL A N 1
ATOM 651 C CA . VAL A 1 92 ? 14.424 -12.803 1.300 1.00 79.81 92 VAL A CA 1
ATOM 652 C C . VAL A 1 92 ? 13.561 -13.970 0.824 1.00 79.81 92 VAL A C 1
ATOM 654 O O . VAL A 1 92 ? 12.707 -14.463 1.556 1.00 79.81 92 VAL A O 1
ATOM 657 N N . GLY A 1 93 ? 13.831 -14.445 -0.391 1.00 71.25 93 GLY A N 1
ATOM 658 C CA . GLY A 1 93 ? 13.064 -15.525 -1.006 1.00 71.25 93 GLY A CA 1
ATOM 659 C C . GLY A 1 93 ? 11.798 -15.059 -1.721 1.00 71.25 93 GLY A C 1
ATOM 660 O O . GLY A 1 93 ? 11.143 -15.903 -2.331 1.00 71.25 93 GLY A O 1
ATOM 661 N N . SER A 1 94 ? 11.487 -13.755 -1.721 1.00 70.12 94 SER A N 1
ATOM 662 C CA . SER A 1 94 ? 10.553 -13.212 -2.702 1.00 70.12 94 SER A CA 1
ATOM 663 C C . SER A 1 94 ? 11.138 -13.438 -4.099 1.00 70.12 94 SER A C 1
ATOM 665 O O . SER A 1 94 ? 12.353 -13.379 -4.306 1.00 70.12 94 SER A O 1
ATOM 667 N N . GLY A 1 95 ? 10.299 -13.753 -5.083 1.00 69.56 95 GLY A N 1
ATOM 668 C CA . GLY A 1 95 ? 10.744 -14.008 -6.462 1.00 69.56 95 GLY A CA 1
ATOM 669 C C . GLY A 1 95 ? 11.258 -12.758 -7.197 1.00 69.56 95 GLY A C 1
ATOM 670 O O . GLY A 1 95 ? 11.296 -12.747 -8.429 1.00 69.56 95 GLY A O 1
ATOM 671 N N . ASP A 1 96 ? 11.586 -11.688 -6.470 1.00 76.06 96 ASP A N 1
ATOM 672 C CA . ASP A 1 96 ? 11.865 -10.367 -7.010 1.00 76.06 96 ASP A CA 1
ATOM 673 C C . ASP A 1 96 ? 13.262 -10.285 -7.625 1.00 76.06 96 ASP A C 1
ATOM 675 O O . ASP A 1 96 ? 14.291 -10.458 -6.974 1.00 76.06 96 ASP A O 1
ATOM 679 N N . LEU A 1 97 ? 13.301 -9.935 -8.911 1.00 72.50 97 LEU A N 1
ATOM 680 C CA . LEU A 1 97 ? 14.547 -9.616 -9.615 1.00 72.50 97 LEU A CA 1
ATOM 681 C C . LEU A 1 97 ? 15.101 -8.238 -9.222 1.00 72.50 97 LEU A C 1
ATOM 683 O O . LEU A 1 97 ? 16.268 -7.941 -9.476 1.00 72.50 97 LEU A O 1
ATOM 687 N N . HIS A 1 98 ? 14.259 -7.393 -8.628 1.00 75.50 98 HIS A N 1
ATOM 688 C CA . HIS A 1 98 ? 14.625 -6.091 -8.092 1.00 75.50 98 HIS A CA 1
ATOM 689 C C . HIS A 1 98 ? 14.747 -6.198 -6.578 1.00 75.50 98 HIS A C 1
ATOM 691 O O . HIS A 1 98 ? 13.751 -6.313 -5.871 1.00 75.50 98 HIS A O 1
ATOM 697 N N . VAL A 1 99 ? 15.981 -6.145 -6.087 1.00 84.88 99 VAL A N 1
ATOM 698 C CA . VAL A 1 99 ? 16.289 -6.401 -4.676 1.00 84.88 99 VAL A CA 1
ATOM 699 C C . VAL A 1 99 ? 15.888 -5.259 -3.738 1.00 84.88 99 VAL A C 1
ATOM 701 O O . VAL A 1 99 ? 15.968 -5.435 -2.528 1.00 84.88 99 VAL A O 1
ATOM 704 N N . ASN A 1 100 ? 15.466 -4.097 -4.257 1.00 89.88 100 ASN A N 1
ATOM 705 C CA . ASN A 1 100 ? 15.042 -2.959 -3.441 1.00 89.88 100 ASN A CA 1
ATOM 706 C C . ASN A 1 100 ? 13.832 -2.218 -4.026 1.00 89.88 100 ASN A C 1
ATOM 708 O O . ASN A 1 100 ? 13.721 -2.039 -5.242 1.00 89.88 100 ASN A O 1
ATOM 712 N N . PHE A 1 101 ? 13.003 -1.684 -3.134 1.00 92.12 101 PHE A N 1
ATOM 713 C CA . PHE A 1 101 ? 12.064 -0.603 -3.405 1.00 92.12 101 PHE A CA 1
ATOM 714 C C . PHE A 1 101 ? 12.710 0.719 -2.992 1.00 92.12 101 PHE A C 1
ATOM 716 O O . PHE A 1 101 ? 13.112 0.891 -1.842 1.00 92.12 101 PHE A O 1
ATOM 723 N N . TRP A 1 102 ? 12.825 1.662 -3.919 1.00 91.00 102 TRP A N 1
ATOM 724 C CA . TRP A 1 102 ? 13.383 2.988 -3.673 1.00 91.00 102 TRP A CA 1
ATOM 725 C C . TRP A 1 102 ? 12.262 3.982 -3.384 1.00 91.00 102 TRP A C 1
ATOM 727 O O . TRP A 1 102 ? 11.368 4.180 -4.206 1.00 91.00 102 TRP A O 1
ATOM 737 N N . ILE A 1 103 ? 12.322 4.620 -2.215 1.00 90.06 103 ILE A N 1
ATOM 738 C CA . ILE A 1 103 ? 11.274 5.512 -1.717 1.00 90.06 103 ILE A CA 1
ATOM 739 C C . ILE A 1 103 ? 11.521 6.922 -2.257 1.00 90.06 103 ILE A C 1
ATOM 741 O O . ILE A 1 103 ? 12.491 7.582 -1.881 1.00 90.06 103 ILE A O 1
ATOM 745 N N . GLY A 1 104 ? 10.621 7.394 -3.117 1.00 87.31 104 GLY A N 1
ATOM 746 C CA . GLY A 1 104 ? 10.588 8.770 -3.618 1.00 87.31 104 GLY A CA 1
ATOM 747 C C . GLY A 1 104 ? 9.697 9.705 -2.793 1.00 87.31 104 GLY A C 1
ATOM 748 O O . GLY A 1 104 ? 9.922 10.913 -2.784 1.00 87.31 104 GLY A O 1
ATOM 749 N N . GLY A 1 105 ? 8.712 9.163 -2.073 1.00 87.38 105 GLY A N 1
ATOM 750 C CA . GLY A 1 105 ? 7.806 9.919 -1.211 1.00 87.38 105 GLY A CA 1
ATOM 751 C C . GLY A 1 105 ? 7.065 9.018 -0.228 1.00 87.38 105 GLY A C 1
ATOM 752 O O . GLY A 1 105 ? 6.939 7.818 -0.459 1.00 87.38 105 GLY A O 1
ATOM 753 N N . VAL A 1 106 ? 6.592 9.601 0.874 1.00 88.56 106 VAL A N 1
ATOM 754 C CA . VAL A 1 106 ? 5.851 8.893 1.926 1.00 88.56 106 VAL A CA 1
ATOM 755 C C . VAL A 1 106 ? 4.633 9.718 2.308 1.00 88.56 106 VAL A C 1
ATOM 757 O O . VAL A 1 106 ? 4.774 10.896 2.640 1.00 88.56 106 VAL A O 1
ATOM 760 N N . GLU A 1 107 ? 3.464 9.090 2.312 1.00 91.81 107 GLU A N 1
ATOM 761 C CA . GLU A 1 107 ? 2.272 9.631 2.953 1.00 91.81 107 GLU A CA 1
ATOM 762 C C . GLU A 1 107 ? 1.983 8.813 4.210 1.00 91.81 107 GLU A C 1
ATOM 764 O O . GLU A 1 107 ? 1.623 7.634 4.157 1.00 91.81 107 GLU A O 1
ATOM 769 N N . ASN A 1 108 ? 2.199 9.439 5.364 1.00 90.69 108 ASN A N 1
ATOM 770 C CA . ASN A 1 108 ? 2.120 8.760 6.645 1.00 90.69 108 ASN A CA 1
ATOM 771 C C . ASN A 1 108 ? 0.753 8.990 7.299 1.00 90.69 108 ASN A C 1
ATOM 773 O O . ASN A 1 108 ? 0.504 10.055 7.861 1.00 90.69 108 ASN A O 1
ATOM 777 N N . ASN A 1 109 ? -0.101 7.970 7.246 1.00 93.44 109 ASN A N 1
ATOM 778 C CA . ASN A 1 109 ? -1.379 7.908 7.954 1.00 93.44 109 ASN A CA 1
ATOM 779 C C . ASN A 1 109 ? -1.330 6.867 9.094 1.00 93.44 109 ASN A C 1
ATOM 781 O O . ASN A 1 109 ? -2.374 6.362 9.523 1.00 93.44 109 ASN A O 1
ATOM 785 N N . TYR A 1 110 ? -0.125 6.507 9.557 1.00 91.81 110 TYR A N 1
ATOM 786 C CA . TYR A 1 110 ? 0.069 5.567 10.652 1.00 91.81 110 TYR A CA 1
ATOM 787 C C . TYR A 1 110 ? -0.288 6.219 11.985 1.00 91.81 110 TYR A C 1
ATOM 789 O O . TYR A 1 110 ? 0.214 7.286 12.340 1.00 91.81 110 TYR A O 1
ATOM 797 N N . ASP A 1 111 ? -1.129 5.524 12.738 1.00 90.56 111 ASP A N 1
ATOM 798 C CA . ASP A 1 111 ? -1.485 5.853 14.110 1.00 90.56 111 ASP A CA 1
ATOM 799 C C . ASP A 1 111 ? -1.385 4.556 14.932 1.00 90.56 111 ASP A C 1
ATOM 801 O O . ASP A 1 111 ? -2.122 3.604 14.637 1.00 90.56 111 ASP A O 1
ATOM 805 N N . PRO A 1 112 ? -0.485 4.488 15.935 1.00 89.56 112 PRO A N 1
ATOM 806 C CA . PRO A 1 112 ? -0.293 3.301 16.770 1.00 89.56 112 PRO A CA 1
ATOM 807 C C . PRO A 1 112 ? -1.489 2.984 17.680 1.00 89.56 112 PRO A C 1
ATOM 809 O O . PRO A 1 112 ? -1.540 1.907 18.276 1.00 89.56 112 PRO A O 1
ATOM 812 N N . CYS A 1 113 ? -2.418 3.927 17.848 1.00 90.56 113 CYS A N 1
ATOM 813 C CA . CYS A 1 113 ? -3.624 3.773 18.653 1.00 90.56 113 CYS A CA 1
ATOM 814 C C . CYS A 1 113 ? -4.867 3.457 17.802 1.00 90.56 113 CYS A C 1
ATOM 816 O O . CYS A 1 113 ? -5.919 3.139 18.362 1.00 90.56 113 CYS A O 1
ATOM 818 N N . ALA A 1 114 ? -4.780 3.568 16.473 1.00 92.75 114 ALA A N 1
ATOM 819 C CA . ALA A 1 114 ? -5.920 3.368 15.588 1.00 92.75 114 ALA A CA 1
ATOM 820 C C . ALA A 1 114 ? -6.184 1.885 15.307 1.00 92.75 114 ALA A C 1
ATOM 822 O O . ALA A 1 114 ? -5.267 1.078 15.158 1.00 92.75 114 ALA A O 1
ATOM 823 N N . GLU A 1 115 ? -7.464 1.540 15.152 1.00 95.88 115 GLU A N 1
ATOM 824 C CA . GLU A 1 115 ? -7.882 0.182 14.793 1.00 95.88 115 GLU A CA 1
ATOM 825 C C . GLU A 1 115 ? -7.420 -0.211 13.383 1.00 95.88 115 GLU A C 1
ATOM 827 O O . GLU A 1 115 ? -7.080 -1.370 13.158 1.00 95.88 115 GLU A O 1
ATOM 832 N N . LEU A 1 116 ? -7.377 0.746 12.454 1.00 97.19 116 LEU A N 1
ATOM 833 C CA . LEU A 1 116 ? -6.791 0.608 11.123 1.00 97.19 116 LEU A CA 1
ATOM 834 C C . LEU A 1 116 ? -5.973 1.862 10.795 1.00 97.19 116 LEU A C 1
ATOM 836 O O . LEU A 1 116 ? -6.494 2.981 10.858 1.00 97.19 116 LEU A O 1
ATOM 840 N N . SER A 1 117 ? -4.722 1.689 10.391 1.00 96.88 117 SER A N 1
ATOM 841 C CA . SER A 1 117 ? -3.853 2.764 9.906 1.00 96.88 117 SER A CA 1
ATOM 842 C C . SER A 1 117 ? -2.939 2.265 8.782 1.00 96.88 117 SER A C 1
ATOM 844 O O . SER A 1 117 ? -2.887 1.065 8.505 1.00 96.88 117 SER A O 1
ATOM 846 N N . TRP A 1 118 ? -2.298 3.175 8.047 1.00 97.06 118 TRP A N 1
ATOM 847 C CA . TRP A 1 118 ? -1.518 2.809 6.861 1.00 97.06 118 TRP A CA 1
ATOM 848 C C . TRP A 1 118 ? -0.422 3.816 6.541 1.00 97.06 118 TRP A C 1
ATOM 850 O O . TRP A 1 118 ? -0.462 4.970 6.963 1.00 97.06 118 TRP A O 1
ATOM 860 N N . ILE A 1 119 ? 0.536 3.384 5.731 1.00 95.06 119 ILE A N 1
ATOM 861 C CA . ILE A 1 119 ? 1.533 4.248 5.101 1.00 95.06 119 ILE A CA 1
ATOM 862 C C . ILE A 1 119 ? 1.548 3.915 3.615 1.00 95.06 119 ILE A C 1
ATOM 864 O O . ILE A 1 119 ? 1.580 2.736 3.251 1.00 95.06 119 ILE A O 1
ATOM 868 N N . THR A 1 120 ? 1.532 4.939 2.763 1.00 95.94 120 THR A N 1
ATOM 869 C CA . THR A 1 120 ? 1.783 4.763 1.329 1.00 95.94 120 THR A CA 1
ATOM 870 C C . THR A 1 120 ? 3.160 5.295 0.964 1.00 95.94 120 THR A C 1
ATOM 872 O O . THR A 1 120 ? 3.656 6.279 1.522 1.00 95.94 120 THR A O 1
ATOM 875 N N . PHE A 1 121 ? 3.791 4.620 0.012 1.00 94.19 121 PHE A N 1
ATOM 876 C CA . PHE A 1 121 ? 5.120 4.936 -0.477 1.00 94.19 121 PHE A CA 1
ATOM 877 C C . PHE A 1 121 ? 5.032 5.181 -1.975 1.00 94.19 121 PHE A C 1
ATOM 879 O O . PHE A 1 121 ? 4.692 4.275 -2.726 1.00 94.19 121 PHE A O 1
ATOM 886 N N . ALA A 1 122 ? 5.365 6.387 -2.420 1.00 92.88 122 ALA A N 1
ATOM 887 C CA . ALA A 1 122 ? 5.595 6.643 -3.836 1.00 92.88 122 ALA A CA 1
ATOM 888 C C . ALA A 1 122 ? 7.037 6.256 -4.165 1.00 92.88 122 ALA A C 1
ATOM 890 O O . ALA A 1 122 ? 7.959 6.646 -3.437 1.00 92.88 122 ALA A O 1
ATOM 891 N N . GLY A 1 123 ? 7.269 5.520 -5.249 1.00 91.56 123 GLY A N 1
ATOM 892 C CA . GLY A 1 123 ? 8.624 5.072 -5.533 1.00 91.56 123 GLY A CA 1
ATOM 893 C C . GLY A 1 123 ? 8.778 4.221 -6.777 1.00 91.56 123 GLY A C 1
ATOM 894 O O . GLY A 1 123 ? 8.234 4.504 -7.848 1.00 91.56 123 GLY A O 1
ATOM 895 N N . GLY A 1 124 ? 9.626 3.212 -6.643 1.00 91.06 124 GLY A N 1
ATOM 896 C CA . GLY A 1 124 ? 9.892 2.303 -7.731 1.00 91.06 124 GLY A CA 1
ATOM 897 C C . GLY A 1 124 ? 10.888 1.212 -7.394 1.00 91.06 124 GLY A C 1
ATOM 898 O O . GLY A 1 124 ? 11.687 1.314 -6.463 1.00 91.06 124 GLY A O 1
ATOM 899 N N . ARG A 1 125 ? 10.868 0.168 -8.212 1.00 92.25 125 ARG A N 1
ATOM 900 C CA . ARG A 1 125 ? 11.798 -0.952 -8.131 1.00 92.25 125 ARG A CA 1
ATOM 901 C C . ARG A 1 125 ? 13.214 -0.524 -8.518 1.00 92.25 125 ARG A C 1
ATOM 903 O O . ARG A 1 125 ? 13.425 0.320 -9.396 1.00 92.25 125 ARG A O 1
ATOM 910 N N . GLY A 1 126 ? 14.208 -1.150 -7.903 1.00 89.44 126 GLY A N 1
ATOM 911 C CA . GLY A 1 126 ? 15.610 -0.924 -8.222 1.00 89.44 126 GLY A CA 1
ATOM 912 C C . GLY A 1 126 ? 16.536 -2.012 -7.705 1.00 89.44 126 GLY A C 1
ATOM 913 O O . GLY A 1 126 ? 16.111 -3.043 -7.181 1.00 89.44 126 GLY A O 1
ATOM 914 N N . TYR A 1 127 ? 17.824 -1.765 -7.892 1.00 87.81 127 TYR A N 1
ATOM 915 C CA . TYR A 1 127 ? 18.904 -2.641 -7.457 1.00 87.81 127 TYR A CA 1
ATOM 916 C C . TYR A 1 127 ? 19.610 -2.024 -6.245 1.00 87.81 127 TYR A C 1
ATOM 918 O O . TYR A 1 127 ? 19.077 -1.115 -5.603 1.00 87.81 127 TYR A O 1
ATOM 926 N N . GLU A 1 128 ? 20.768 -2.556 -5.862 1.00 82.06 128 GLU A N 1
ATOM 927 C CA . GLU A 1 128 ? 21.548 -2.054 -4.721 1.00 82.06 128 GLU A CA 1
ATOM 928 C C . GLU A 1 128 ? 22.085 -0.635 -4.944 1.00 82.06 128 GLU A C 1
ATOM 930 O O . GLU A 1 128 ? 22.189 0.146 -3.997 1.00 82.06 128 GLU A O 1
ATOM 935 N N . ASP A 1 129 ? 22.399 -0.301 -6.195 1.00 82.69 129 ASP A N 1
ATOM 936 C CA . ASP A 1 129 ? 23.061 0.931 -6.620 1.00 82.69 129 ASP A CA 1
ATOM 937 C C . ASP A 1 129 ? 22.095 2.078 -6.947 1.00 82.69 129 ASP A C 1
ATOM 939 O O . ASP A 1 129 ? 22.506 3.240 -6.957 1.00 82.69 129 ASP A O 1
ATOM 943 N N . GLY A 1 130 ? 20.812 1.788 -7.172 1.00 85.00 130 GLY A N 1
ATOM 944 C CA . GLY A 1 130 ? 19.821 2.825 -7.429 1.00 85.00 130 GLY A CA 1
ATOM 945 C C . GLY A 1 130 ? 18.462 2.321 -7.918 1.00 85.00 130 GLY A C 1
ATOM 946 O O . GLY A 1 130 ? 18.276 1.122 -8.169 1.00 85.00 130 GLY A O 1
ATOM 947 N N . PRO A 1 131 ? 17.499 3.248 -8.092 1.00 87.25 131 PRO A N 1
ATOM 948 C CA . PRO A 1 131 ? 16.264 2.978 -8.820 1.00 87.25 131 PRO A CA 1
ATOM 949 C C . PRO A 1 131 ? 16.579 2.476 -10.233 1.00 87.25 131 PRO A C 1
ATOM 951 O O . PRO A 1 131 ? 17.504 2.971 -10.874 1.00 87.25 131 PRO A O 1
ATOM 954 N N . ALA A 1 132 ? 15.777 1.554 -10.767 1.00 87.81 132 ALA A N 1
ATOM 955 C CA . ALA A 1 132 ? 16.020 0.998 -12.103 1.00 87.81 132 ALA A CA 1
ATOM 956 C C . ALA A 1 132 ? 15.880 2.036 -13.238 1.00 87.81 132 ALA A C 1
ATOM 958 O O . ALA A 1 132 ? 16.378 1.820 -14.341 1.00 87.81 132 ALA A O 1
ATOM 959 N N . GLY A 1 133 ? 15.201 3.163 -12.987 1.00 80.94 133 GLY A N 1
ATOM 960 C CA . GLY A 1 133 ? 15.136 4.296 -13.916 1.00 80.94 133 GLY A CA 1
ATOM 961 C C . GLY A 1 133 ? 14.269 4.066 -15.158 1.00 80.94 133 GLY A C 1
ATOM 962 O O . GLY A 1 133 ? 14.350 4.839 -16.111 1.00 80.94 133 GLY A O 1
ATOM 963 N N . THR A 1 134 ? 13.434 3.024 -15.165 1.00 81.88 134 THR A N 1
ATOM 964 C CA . THR A 1 134 ? 12.493 2.749 -16.259 1.00 81.88 134 THR A CA 1
ATOM 965 C C . THR A 1 134 ? 11.062 3.063 -15.837 1.00 81.88 134 THR A C 1
ATOM 967 O O . THR A 1 134 ? 10.712 2.908 -14.669 1.00 81.88 134 THR A O 1
ATOM 970 N N . GLY A 1 135 ? 10.208 3.456 -16.788 1.00 74.69 135 GLY A N 1
ATOM 971 C CA . GLY A 1 135 ? 8.787 3.692 -16.505 1.00 74.69 135 GLY A CA 1
ATOM 972 C C . GLY A 1 135 ? 8.067 2.452 -15.964 1.00 74.69 135 GLY A C 1
ATOM 973 O O . GLY A 1 135 ? 7.185 2.584 -15.129 1.00 74.69 135 GLY A O 1
ATOM 974 N N . ALA A 1 136 ? 8.498 1.252 -16.371 1.00 77.81 136 ALA A N 1
ATOM 975 C CA . ALA A 1 136 ? 7.966 -0.022 -15.878 1.00 77.81 136 ALA A CA 1
ATOM 976 C C . ALA A 1 136 ? 8.406 -0.362 -14.443 1.00 77.81 136 ALA A C 1
ATOM 978 O O . ALA A 1 136 ? 7.927 -1.332 -13.867 1.00 77.81 136 ALA A O 1
ATOM 979 N N . SER A 1 137 ? 9.345 0.400 -13.883 1.00 85.44 137 SER A N 1
ATOM 980 C CA . SER A 1 137 ? 9.798 0.252 -12.502 1.00 85.44 137 SER A CA 1
ATOM 981 C C . SER A 1 137 ? 9.129 1.251 -11.564 1.00 85.44 137 SER A C 1
ATOM 983 O O . SER A 1 137 ? 9.392 1.185 -10.372 1.00 85.44 137 SER A O 1
ATOM 985 N N . ILE A 1 138 ? 8.317 2.181 -12.078 1.00 88.75 138 ILE A N 1
ATOM 986 C CA . ILE A 1 138 ? 7.558 3.128 -11.257 1.00 88.75 138 ILE A CA 1
ATOM 987 C C . ILE A 1 138 ? 6.368 2.385 -10.666 1.00 88.75 138 ILE A C 1
ATOM 989 O O . ILE A 1 138 ? 5.607 1.762 -11.401 1.00 88.75 138 ILE A O 1
ATOM 993 N N . THR A 1 139 ? 6.231 2.467 -9.351 1.00 93.50 139 THR A N 1
ATOM 994 C CA . THR A 1 139 ? 5.181 1.787 -8.600 1.00 93.50 139 THR A CA 1
ATOM 995 C C . THR A 1 139 ? 4.959 2.495 -7.270 1.00 93.50 139 THR A C 1
ATOM 997 O O . THR A 1 139 ? 5.802 3.278 -6.824 1.00 93.50 139 THR A O 1
ATOM 1000 N N . ASP A 1 140 ? 3.861 2.174 -6.603 1.00 95.81 140 ASP A N 1
ATOM 1001 C CA . ASP A 1 140 ? 3.608 2.585 -5.233 1.00 95.81 140 ASP A CA 1
ATOM 1002 C C . ASP A 1 140 ? 3.666 1.377 -4.281 1.00 95.81 140 ASP A C 1
ATOM 1004 O O . ASP A 1 140 ? 3.654 0.215 -4.692 1.00 95.81 140 ASP A O 1
ATOM 1008 N N . GLY A 1 141 ? 3.779 1.659 -2.989 1.00 95.81 141 GLY A N 1
ATOM 1009 C CA . GLY A 1 141 ? 3.819 0.676 -1.917 1.00 95.81 141 GLY A CA 1
ATOM 1010 C C . GLY A 1 141 ? 2.793 0.990 -0.837 1.00 95.81 141 GLY A C 1
ATOM 1011 O O . GLY A 1 141 ? 2.526 2.157 -0.551 1.00 95.81 141 GLY A O 1
ATOM 1012 N N . LEU A 1 142 ? 2.238 -0.048 -0.220 1.00 97.69 142 LEU A N 1
ATOM 1013 C CA . LEU A 1 142 ? 1.266 0.041 0.863 1.00 97.69 142 LEU A CA 1
ATOM 1014 C C . LEU A 1 142 ? 1.721 -0.804 2.054 1.00 97.69 142 LEU A C 1
ATOM 1016 O O . LEU A 1 142 ? 1.962 -2.003 1.918 1.00 97.69 142 LEU A O 1
ATOM 1020 N N . ALA A 1 143 ? 1.782 -0.186 3.229 1.00 96.25 143 ALA A N 1
ATOM 1021 C CA . ALA A 1 143 ? 1.869 -0.874 4.510 1.00 96.25 143 ALA A CA 1
ATOM 1022 C C . ALA A 1 143 ? 0.570 -0.662 5.288 1.00 96.25 143 ALA A C 1
ATOM 1024 O O . ALA A 1 143 ? 0.139 0.478 5.473 1.00 96.25 143 ALA A O 1
ATOM 1025 N N . LEU A 1 144 ? -0.047 -1.755 5.735 1.00 97.12 144 LEU A N 1
ATOM 1026 C CA . LEU A 1 144 ? -1.272 -1.736 6.533 1.00 97.12 144 LEU A CA 1
ATOM 1027 C C . LEU A 1 144 ? -0.962 -2.129 7.971 1.00 97.12 144 LEU A C 1
ATOM 1029 O O . LEU A 1 144 ? -0.170 -3.039 8.214 1.00 97.12 144 LEU A O 1
ATOM 1033 N N . TYR A 1 145 ? -1.639 -1.474 8.907 1.00 96.12 145 TYR A N 1
ATOM 1034 C CA . TYR A 1 145 ? -1.503 -1.709 10.336 1.00 96.12 145 TYR A CA 1
ATOM 1035 C C . TYR A 1 145 ? -2.878 -1.890 10.969 1.00 96.12 145 TYR A C 1
ATOM 1037 O O . TYR A 1 145 ? -3.816 -1.138 10.687 1.00 96.12 145 TYR A O 1
ATOM 1045 N N . ILE A 1 146 ? -2.988 -2.878 11.849 1.00 96.12 146 ILE A N 1
ATOM 1046 C CA . ILE A 1 146 ? -4.194 -3.195 12.607 1.00 96.12 146 ILE A CA 1
ATOM 1047 C C . ILE A 1 146 ? -3.853 -3.085 14.086 1.00 96.12 146 ILE A C 1
ATOM 1049 O O . ILE A 1 146 ? -2.990 -3.802 14.584 1.00 96.12 146 ILE A O 1
ATOM 1053 N N . ASN A 1 147 ? -4.529 -2.178 14.794 1.00 93.94 147 ASN A N 1
ATOM 1054 C CA . ASN A 1 147 ? -4.227 -1.855 16.194 1.00 93.94 147 ASN A CA 1
ATOM 1055 C C . ASN A 1 147 ? -2.742 -1.493 16.424 1.00 93.94 147 ASN A C 1
ATOM 1057 O O . ASN A 1 147 ? -2.155 -1.877 17.433 1.00 93.94 147 ASN A O 1
ATOM 1061 N N . GLY A 1 148 ? -2.132 -0.799 15.458 1.00 90.19 148 GLY A N 1
ATOM 1062 C CA . GLY A 1 148 ? -0.720 -0.413 15.484 1.00 90.19 148 GLY A CA 1
ATOM 1063 C C . GLY A 1 148 ? 0.283 -1.521 15.127 1.00 90.19 148 GLY A C 1
ATOM 1064 O O . GLY A 1 148 ? 1.463 -1.231 14.971 1.00 90.19 148 GLY A O 1
ATOM 1065 N N . GLU A 1 149 ? -0.161 -2.763 14.929 1.00 92.00 149 GLU A N 1
ATOM 1066 C CA . GLU A 1 149 ? 0.703 -3.868 14.498 1.00 92.00 149 GLU A CA 1
ATOM 1067 C C . GLU A 1 149 ? 0.662 -4.031 12.969 1.00 92.00 149 GLU A C 1
ATOM 1069 O O . GLU A 1 149 ? -0.418 -3.931 12.376 1.00 92.00 149 GLU A O 1
ATOM 1074 N N . PRO A 1 150 ? 1.798 -4.287 12.300 1.00 93.19 150 PRO A N 1
ATOM 1075 C CA . PRO A 1 150 ? 1.833 -4.469 10.852 1.00 93.19 150 PRO A CA 1
ATOM 1076 C C . PRO A 1 150 ? 1.065 -5.727 10.422 1.00 93.19 150 PRO A C 1
ATOM 1078 O O . PRO A 1 150 ? 1.217 -6.801 11.002 1.00 93.19 150 PRO A O 1
ATOM 1081 N N . VAL A 1 151 ? 0.296 -5.632 9.332 1.00 94.00 151 VAL A N 1
ATOM 1082 C CA . VAL A 1 151 ? -0.399 -6.771 8.682 1.00 94.00 151 VAL A CA 1
ATOM 1083 C C . VAL A 1 151 ? 0.563 -7.571 7.779 1.00 94.00 151 VAL A C 1
ATOM 1085 O O . VAL A 1 151 ? 0.161 -8.260 6.845 1.00 94.00 151 VAL A O 1
ATOM 1088 N N . GLY A 1 152 ? 1.862 -7.472 8.051 1.00 92.38 152 GLY A N 1
ATOM 1089 C CA . GLY A 1 152 ? 2.948 -7.988 7.229 1.00 92.38 152 GLY A CA 1
ATOM 1090 C C . GLY A 1 152 ? 3.835 -6.873 6.681 1.00 92.38 152 GLY A C 1
ATOM 1091 O O . GLY A 1 152 ? 3.731 -5.713 7.072 1.00 92.38 152 GLY A O 1
ATOM 1092 N N . GLU A 1 153 ? 4.722 -7.262 5.772 1.00 93.38 153 GLU A N 1
ATOM 1093 C CA . GLU A 1 153 ? 5.639 -6.350 5.085 1.00 93.38 153 GLU A CA 1
ATOM 1094 C C . GLU A 1 153 ? 4.919 -5.474 4.052 1.00 93.38 153 GLU A C 1
ATOM 1096 O O . GLU A 1 153 ? 3.791 -5.764 3.642 1.00 93.38 153 GLU A O 1
ATOM 1101 N N . MET A 1 154 ? 5.597 -4.435 3.566 1.00 94.44 154 MET A N 1
ATOM 1102 C CA . MET A 1 154 ? 5.056 -3.557 2.530 1.00 94.44 154 MET A CA 1
ATOM 1103 C C . MET A 1 154 ? 4.691 -4.365 1.281 1.00 94.44 154 MET A C 1
ATOM 1105 O O . MET A 1 154 ? 5.462 -5.232 0.859 1.00 94.44 154 MET A O 1
ATOM 1109 N N . ARG A 1 155 ? 3.547 -4.056 0.666 1.00 95.94 155 ARG A N 1
ATOM 1110 C CA . ARG A 1 155 ? 3.092 -4.644 -0.600 1.00 95.94 155 ARG A CA 1
ATOM 1111 C C . ARG A 1 155 ? 3.092 -3.628 -1.720 1.00 95.94 155 ARG A C 1
ATOM 1113 O O . ARG A 1 155 ? 2.649 -2.496 -1.542 1.00 95.94 155 ARG A O 1
ATOM 1120 N N . GLU A 1 156 ? 3.593 -4.040 -2.870 1.00 94.81 156 GLU A N 1
ATOM 1121 C CA . GLU A 1 156 ? 3.624 -3.216 -4.067 1.00 94.81 156 GLU A CA 1
ATOM 1122 C C . GLU A 1 156 ? 2.249 -3.152 -4.753 1.00 94.81 156 GLU A C 1
ATOM 1124 O O . GLU A 1 156 ? 1.535 -4.151 -4.818 1.00 94.81 156 GLU A O 1
ATOM 1129 N N . PHE A 1 157 ? 1.910 -1.987 -5.304 1.00 95.44 157 PHE A N 1
ATOM 1130 C CA . PHE A 1 157 ? 0.788 -1.756 -6.213 1.00 95.44 157 PHE A CA 1
ATOM 1131 C C . PHE A 1 157 ? 1.252 -0.840 -7.349 1.00 95.44 157 PHE A C 1
ATOM 1133 O O . PHE A 1 157 ? 1.834 0.203 -7.065 1.00 95.44 157 PHE A O 1
ATOM 1140 N N . ASP A 1 158 ? 0.936 -1.161 -8.610 1.00 93.00 158 ASP A N 1
ATOM 1141 C CA . ASP A 1 158 ? 1.398 -0.372 -9.770 1.00 93.00 158 ASP A CA 1
ATOM 1142 C C . ASP A 1 158 ? 1.102 1.132 -9.621 1.00 93.00 158 ASP A C 1
ATOM 1144 O O . ASP A 1 158 ? 1.936 1.979 -9.948 1.00 93.00 158 ASP A O 1
ATOM 1148 N N . ARG A 1 159 ? -0.099 1.478 -9.133 1.00 94.38 159 ARG A N 1
ATOM 1149 C CA . ARG A 1 159 ? -0.470 2.856 -8.808 1.00 94.38 159 ARG A CA 1
ATOM 1150 C C . ARG A 1 159 ? -1.515 2.908 -7.703 1.00 94.38 159 ARG A C 1
ATOM 1152 O O . ARG A 1 159 ? -2.657 2.528 -7.937 1.00 94.38 159 ARG A O 1
ATOM 1159 N N . ILE A 1 160 ? -1.185 3.457 -6.543 1.00 97.12 160 ILE A N 1
ATOM 1160 C CA . ILE A 1 160 ? -2.188 3.790 -5.526 1.00 97.12 160 ILE A CA 1
ATOM 1161 C C . ILE A 1 160 ? -2.882 5.083 -5.961 1.00 97.12 160 ILE A C 1
ATOM 1163 O O . ILE A 1 160 ? -2.230 6.094 -6.224 1.00 97.12 160 ILE A O 1
ATOM 1167 N N . GLU A 1 161 ? -4.210 5.048 -6.079 1.00 97.00 161 GLU A N 1
ATOM 1168 C CA . GLU A 1 161 ? -4.995 6.214 -6.501 1.00 97.00 161 GLU A CA 1
ATOM 1169 C C . GLU A 1 161 ? -5.539 6.980 -5.291 1.00 97.00 161 GLU A C 1
ATOM 1171 O O . GLU A 1 161 ? -5.447 8.207 -5.259 1.00 97.00 161 GLU A O 1
ATOM 1176 N N . ASN A 1 162 ? -6.071 6.274 -4.288 1.00 97.56 162 ASN A N 1
ATOM 1177 C CA . ASN A 1 162 ? -6.586 6.880 -3.060 1.00 97.56 162 ASN A CA 1
ATOM 1178 C C . ASN A 1 162 ? -6.730 5.841 -1.936 1.00 97.56 162 ASN A C 1
ATOM 1180 O O . ASN A 1 162 ? -7.167 4.717 -2.193 1.00 97.56 162 ASN A O 1
ATOM 1184 N N . ILE A 1 163 ? -6.455 6.246 -0.693 1.00 98.38 163 ILE A N 1
ATOM 1185 C CA . ILE A 1 163 ? -6.956 5.570 0.512 1.00 98.38 163 ILE A CA 1
ATOM 1186 C C . ILE A 1 163 ? -7.668 6.604 1.372 1.00 98.38 163 ILE A C 1
ATOM 1188 O O . ILE A 1 163 ? -7.050 7.541 1.874 1.00 98.38 163 ILE A O 1
ATOM 1192 N N . GLN A 1 164 ? -8.965 6.407 1.586 1.00 97.94 164 GLN A N 1
ATOM 1193 C CA . GLN A 1 164 ? -9.790 7.311 2.372 1.00 97.94 164 GLN A CA 1
ATOM 1194 C C . GLN A 1 164 ? -10.362 6.601 3.591 1.00 97.94 164 GLN A C 1
ATOM 1196 O O . GLN A 1 164 ? -11.059 5.594 3.481 1.00 97.94 164 GLN A O 1
ATOM 1201 N N . ARG A 1 165 ? -10.131 7.174 4.775 1.00 98.00 165 ARG A N 1
ATOM 1202 C CA . ARG A 1 165 ? -10.761 6.697 6.009 1.00 98.00 165 ARG A CA 1
ATOM 1203 C C . ARG A 1 165 ? -12.284 6.809 5.910 1.00 98.00 165 ARG A C 1
ATOM 1205 O O . ARG A 1 165 ? -12.799 7.896 5.664 1.00 98.00 165 ARG A O 1
ATOM 1212 N N . LEU A 1 166 ? -12.987 5.711 6.182 1.00 98.19 166 LEU A N 1
ATOM 1213 C CA . LEU A 1 166 ? -14.451 5.685 6.296 1.00 98.19 166 LEU A CA 1
ATOM 1214 C C . LEU A 1 166 ? -14.893 5.653 7.764 1.00 98.19 166 LEU A C 1
ATOM 1216 O O . LEU A 1 166 ? -15.871 6.293 8.143 1.00 98.19 166 LEU A O 1
ATOM 1220 N N . SER A 1 167 ? -14.156 4.921 8.602 1.00 97.88 167 SER A N 1
ATOM 1221 C CA . SER A 1 167 ? -14.383 4.815 10.046 1.00 97.88 167 SER A CA 1
ATOM 1222 C C . SER A 1 167 ? -13.053 4.570 10.786 1.00 97.88 167 SER A C 1
ATOM 1224 O O . SER A 1 167 ? -12.005 4.435 10.145 1.00 97.88 167 SER A O 1
ATOM 1226 N N . PRO A 1 168 ? -13.039 4.486 12.130 1.00 96.69 168 PRO A N 1
ATOM 1227 C CA . PRO A 1 168 ? -11.834 4.092 12.866 1.00 96.69 168 PRO A CA 1
ATOM 1228 C C . PRO A 1 168 ? -11.249 2.739 12.421 1.00 96.69 168 PRO A C 1
ATOM 1230 O O . PRO A 1 168 ? -10.031 2.577 12.411 1.00 96.69 168 PRO A O 1
ATOM 1233 N N . SER A 1 169 ? -12.110 1.810 11.994 1.00 97.62 169 SER A N 1
ATOM 1234 C CA . SER A 1 169 ? -11.771 0.432 11.625 1.00 97.62 169 SER A CA 1
ATOM 1235 C C . SER A 1 169 ? -11.865 0.135 10.130 1.00 97.62 169 SER A C 1
ATOM 1237 O O . SER A 1 169 ? -11.709 -1.020 9.741 1.00 97.62 169 SER A O 1
ATOM 1239 N N . SER A 1 170 ? -12.146 1.130 9.280 1.00 98.31 170 SER A N 1
ATOM 1240 C CA . SER A 1 170 ? -12.297 0.898 7.840 1.00 98.31 170 SER A CA 1
ATOM 1241 C C . SER A 1 170 ? -11.855 2.062 6.958 1.00 98.31 170 SER A C 1
ATOM 1243 O O . SER A 1 170 ? -11.923 3.233 7.347 1.00 98.31 170 SER A O 1
ATOM 1245 N N . ALA A 1 171 ? -11.423 1.725 5.746 1.00 98.69 171 ALA A N 1
ATOM 1246 C CA . ALA A 1 171 ? -11.018 2.670 4.715 1.00 98.69 171 ALA A CA 1
ATOM 1247 C C . ALA A 1 171 ? -11.419 2.162 3.324 1.00 98.69 171 ALA A C 1
ATOM 1249 O O . ALA A 1 171 ? -11.391 0.960 3.068 1.00 98.69 171 ALA A O 1
ATOM 1250 N N . GLU A 1 172 ? -11.775 3.072 2.423 1.00 98.75 172 GLU A N 1
ATOM 1251 C CA . GLU A 1 172 ? -11.879 2.782 0.995 1.00 98.75 172 GLU A CA 1
ATOM 1252 C C . GLU A 1 172 ? -10.482 2.871 0.383 1.00 98.75 172 GLU A C 1
ATOM 1254 O O . GLU A 1 172 ? -9.762 3.839 0.624 1.00 98.75 172 GLU A O 1
ATOM 1259 N N . PHE A 1 173 ? -10.097 1.866 -0.395 1.00 98.75 173 PHE A N 1
ATOM 1260 C CA . PHE A 1 173 ? -8.820 1.812 -1.093 1.00 98.75 173 PHE A CA 1
ATOM 1261 C C . PHE A 1 173 ? -9.056 1.600 -2.582 1.00 98.75 173 PHE A C 1
ATOM 1263 O O . PHE A 1 173 ? -9.788 0.692 -2.975 1.00 98.75 173 PHE A O 1
ATOM 1270 N N . SER A 1 174 ? -8.400 2.417 -3.401 1.00 98.56 174 SER A N 1
ATOM 1271 C CA . SER A 1 174 ? -8.408 2.297 -4.854 1.00 98.56 174 SER A CA 1
ATOM 1272 C C . SER A 1 174 ? -6.994 2.295 -5.423 1.00 98.56 174 SER A C 1
ATOM 1274 O O . SER A 1 174 ? -6.111 3.034 -4.970 1.00 98.56 174 SER A O 1
ATOM 1276 N N . TRP A 1 175 ? -6.790 1.454 -6.433 1.00 98.00 175 TRP A N 1
ATOM 1277 C CA . TRP A 1 175 ? -5.529 1.357 -7.155 1.00 98.00 175 TRP A CA 1
ATOM 1278 C C . TRP A 1 175 ? -5.762 1.094 -8.638 1.00 98.00 175 TRP A C 1
ATOM 1280 O O . TRP A 1 175 ? -6.785 0.547 -9.062 1.00 98.00 175 TRP A O 1
ATOM 1290 N N . GLY A 1 176 ? -4.775 1.497 -9.423 1.00 95.31 176 GLY A N 1
ATOM 1291 C CA . GLY A 1 176 ? -4.667 1.214 -10.835 1.00 95.31 176 GLY A CA 1
ATOM 1292 C C . GLY A 1 176 ? -3.639 0.122 -11.111 1.00 95.31 176 GLY A C 1
ATOM 1293 O O . GLY A 1 176 ? -2.623 0.051 -10.427 1.00 95.31 176 GLY A O 1
ATOM 1294 N N . GLU A 1 177 ? -3.870 -0.680 -12.149 1.00 91.56 177 GLU A N 1
ATOM 1295 C CA . GLU A 1 177 ? -2.883 -1.625 -12.685 1.00 91.56 177 GLU A CA 1
ATOM 1296 C C . GLU A 1 177 ? -2.581 -1.363 -14.159 1.00 91.56 177 GLU A C 1
ATOM 1298 O O . GLU A 1 177 ? -3.465 -1.040 -14.965 1.00 91.56 177 GLU A O 1
ATOM 1303 N N . VAL A 1 178 ? -1.319 -1.564 -14.526 1.00 84.69 178 VAL A N 1
ATOM 1304 C CA . VAL A 1 178 ? -0.827 -1.548 -15.901 1.00 84.69 178 VAL A CA 1
ATOM 1305 C C . VAL A 1 178 ? -0.843 -2.978 -16.426 1.00 84.69 178 VAL A C 1
ATOM 1307 O O . VAL A 1 178 ? 0.128 -3.725 -16.325 1.00 84.69 178 VAL A O 1
ATOM 1310 N N . ARG A 1 179 ? -1.949 -3.382 -17.052 1.00 76.75 179 ARG A N 1
ATOM 1311 C CA . ARG A 1 179 ? -2.017 -4.683 -17.733 1.00 76.75 179 ARG A CA 1
ATOM 1312 C C . ARG A 1 179 ? -1.680 -4.563 -19.216 1.00 76.75 179 ARG A C 1
ATOM 1314 O O . ARG A 1 179 ? -1.914 -3.537 -19.858 1.00 76.75 179 ARG A O 1
ATOM 1321 N N . ASN A 1 180 ? -1.173 -5.664 -19.770 1.00 66.19 180 ASN A N 1
ATOM 1322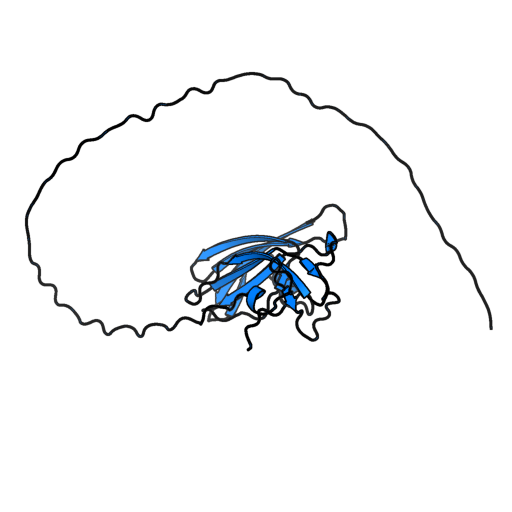 C CA . ASN A 1 180 ? -0.925 -5.880 -21.202 1.00 66.19 180 ASN A CA 1
ATOM 1323 C C . ASN A 1 180 ? 0.201 -5.038 -21.835 1.00 66.19 180 ASN A C 1
ATOM 1325 O O . ASN A 1 180 ? 0.284 -4.972 -23.059 1.00 66.19 180 ASN A O 1
ATOM 1329 N N . GLY A 1 181 ? 1.075 -4.412 -21.035 1.00 61.03 181 GLY A N 1
ATOM 1330 C CA . GLY A 1 181 ? 2.310 -3.775 -21.523 1.00 61.03 181 GLY A CA 1
ATOM 1331 C C . GLY A 1 181 ? 2.101 -2.639 -22.530 1.00 61.03 181 GLY A C 1
ATOM 1332 O O . GLY A 1 181 ? 3.003 -2.313 -23.300 1.00 61.03 181 GLY A O 1
ATOM 1333 N N . THR A 1 18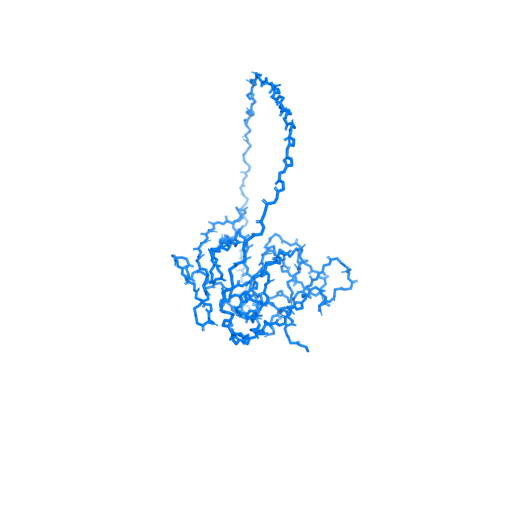2 ? 0.901 -2.059 -22.572 1.00 57.66 182 THR A N 1
ATOM 1334 C CA . THR A 1 182 ? 0.594 -0.962 -23.492 1.00 57.66 182 THR A CA 1
ATOM 1335 C C . THR A 1 182 ? 1.176 0.348 -22.963 1.00 57.66 182 THR A C 1
ATOM 1337 O O . THR A 1 182 ? 1.202 0.582 -21.757 1.00 57.66 182 THR A O 1
ATOM 1340 N N . ALA A 1 183 ? 1.579 1.254 -23.857 1.00 58.91 183 ALA A N 1
ATOM 1341 C CA . ALA A 1 183 ? 2.029 2.602 -23.486 1.00 58.91 183 ALA A CA 1
ATOM 1342 C C . ALA A 1 183 ? 0.915 3.481 -22.867 1.00 58.91 183 ALA A C 1
ATOM 1344 O O . ALA A 1 183 ? 1.147 4.652 -22.584 1.00 58.91 183 ALA A O 1
ATOM 1345 N N . ALA A 1 184 ? -0.294 2.937 -22.683 1.00 60.66 184 ALA A N 1
ATOM 1346 C CA . ALA A 1 184 ? -1.458 3.644 -22.163 1.00 60.66 184 ALA A CA 1
ATOM 1347 C C . ALA A 1 184 ? -1.410 3.886 -20.641 1.00 60.66 184 ALA A C 1
ATOM 1349 O O . ALA A 1 184 ? -2.251 4.617 -20.125 1.00 60.66 184 ALA A O 1
ATOM 1350 N N . GLY A 1 185 ? -0.443 3.304 -19.923 1.00 77.06 185 GLY A N 1
ATOM 1351 C CA . GLY A 1 185 ? -0.356 3.419 -18.465 1.00 77.06 185 GLY A CA 1
ATOM 1352 C C . GLY A 1 185 ? -1.399 2.550 -17.760 1.00 77.06 185 GLY A C 1
ATOM 1353 O O . GLY A 1 185 ? -1.637 1.420 -18.180 1.00 77.06 185 GLY A O 1
ATOM 1354 N N . VAL A 1 186 ? -1.996 3.059 -16.678 1.00 82.06 186 VAL A N 1
ATOM 1355 C CA . VAL A 1 186 ? -3.028 2.357 -15.891 1.00 82.06 186 VAL A CA 1
ATOM 1356 C C . VAL A 1 186 ? -4.228 2.011 -16.780 1.00 82.06 186 VAL A C 1
ATOM 1358 O O . VAL A 1 186 ? -4.956 2.899 -17.231 1.00 82.06 186 VAL A O 1
ATOM 1361 N N . THR A 1 187 ? -4.446 0.717 -17.017 1.00 87.06 187 THR A N 1
ATOM 1362 C CA . THR A 1 187 ? -5.518 0.188 -17.878 1.00 87.06 187 THR A CA 1
ATOM 1363 C C . THR A 1 187 ? -6.684 -0.400 -17.092 1.00 87.06 187 THR A C 1
ATOM 1365 O O . THR A 1 187 ? -7.783 -0.511 -17.634 1.00 87.06 187 THR A O 1
ATOM 1368 N N . HIS A 1 188 ? -6.476 -0.734 -15.820 1.00 91.56 188 HIS A N 1
ATOM 1369 C CA . HIS A 1 188 ? -7.504 -1.254 -14.922 1.00 91.56 188 HIS A CA 1
ATOM 1370 C C . HIS A 1 188 ? -7.523 -0.446 -13.633 1.00 91.56 188 HIS A C 1
ATOM 1372 O O . HIS A 1 188 ? -6.476 0.020 -13.197 1.00 91.56 188 HIS A O 1
ATOM 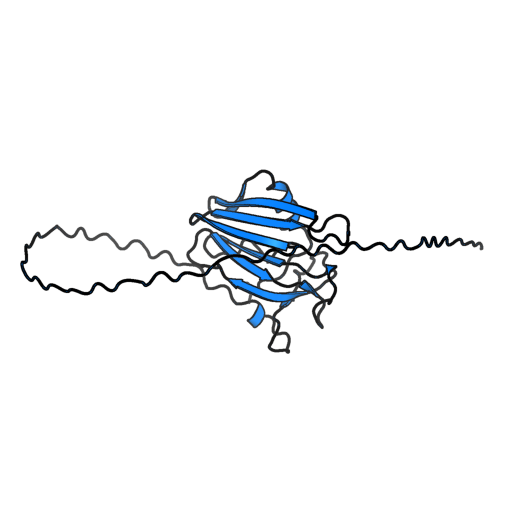1378 N N . ARG A 1 189 ? -8.707 -0.280 -13.047 1.00 95.56 189 ARG A N 1
ATOM 1379 C CA . ARG A 1 189 ? -8.912 0.388 -11.761 1.00 95.56 189 ARG A CA 1
ATOM 1380 C C . ARG A 1 189 ? -9.778 -0.491 -10.890 1.00 95.56 189 ARG A C 1
ATOM 1382 O O . ARG A 1 189 ? -10.740 -1.070 -11.394 1.00 95.56 189 ARG A O 1
ATOM 1389 N N . PHE A 1 190 ? -9.421 -0.556 -9.622 1.00 98.00 190 PHE A N 1
ATOM 1390 C CA . PHE A 1 190 ? -10.063 -1.399 -8.631 1.00 98.00 190 PHE A CA 1
ATOM 1391 C C . PHE A 1 190 ? -10.395 -0.569 -7.401 1.00 98.00 190 PHE A C 1
ATOM 1393 O O . PHE A 1 190 ? -9.725 0.425 -7.106 1.00 98.00 190 PHE A O 1
ATOM 1400 N N . THR A 1 191 ? -11.443 -0.952 -6.681 1.00 98.56 191 THR A N 1
ATOM 1401 C CA . THR A 1 191 ? -11.807 -0.316 -5.414 1.00 98.56 191 THR A CA 1
ATOM 1402 C C . THR A 1 191 ? -12.353 -1.342 -4.430 1.00 98.56 191 THR A C 1
ATOM 1404 O O . THR A 1 191 ? -13.221 -2.153 -4.756 1.00 98.56 191 THR A O 1
ATOM 1407 N N . VAL A 1 192 ? -11.851 -1.292 -3.199 1.00 98.81 192 VAL A N 1
ATOM 1408 C CA . VAL A 1 192 ? -12.241 -2.179 -2.098 1.00 98.81 192 VAL A CA 1
ATOM 1409 C C . VAL A 1 192 ? -12.456 -1.392 -0.812 1.00 98.81 192 VAL A C 1
ATOM 1411 O O . VAL A 1 192 ? -11.994 -0.262 -0.664 1.00 98.81 192 VAL A O 1
ATOM 1414 N N . THR A 1 193 ? -13.134 -2.006 0.153 1.00 98.81 193 THR A N 1
ATOM 1415 C CA . THR A 1 193 ? -13.163 -1.528 1.537 1.00 98.81 193 THR A CA 1
ATOM 1416 C C . THR A 1 193 ? -12.271 -2.415 2.398 1.00 98.81 193 THR A C 1
ATOM 1418 O O . THR A 1 193 ? -12.546 -3.601 2.565 1.00 98.81 193 THR A O 1
ATOM 1421 N N . LEU A 1 194 ? -11.226 -1.829 2.975 1.00 98.75 194 LEU A N 1
ATOM 1422 C CA . LEU A 1 194 ? -10.370 -2.455 3.979 1.00 98.75 194 LEU A CA 1
ATOM 1423 C C . LEU A 1 194 ? -11.046 -2.347 5.348 1.00 98.75 194 LEU A C 1
ATOM 1425 O O . LEU A 1 194 ? -11.535 -1.273 5.706 1.00 98.75 194 LEU A O 1
ATOM 1429 N N . LYS A 1 195 ? -11.066 -3.433 6.123 1.00 98.31 195 LYS A N 1
ATOM 1430 C CA . LYS A 1 195 ? -11.682 -3.487 7.454 1.00 98.31 195 LYS A CA 1
ATOM 1431 C C . LYS A 1 195 ? -10.791 -4.202 8.459 1.00 98.31 195 LYS A C 1
ATOM 1433 O O . LYS A 1 195 ? -10.198 -5.230 8.151 1.00 98.31 195 LYS A O 1
ATOM 1438 N N . ASN A 1 196 ? -10.766 -3.687 9.681 1.00 97.81 196 ASN A N 1
ATOM 1439 C CA . ASN A 1 196 ? -10.368 -4.449 10.854 1.00 97.81 196 ASN A CA 1
ATOM 1440 C C . ASN A 1 196 ? -11.588 -5.225 11.371 1.00 97.81 196 ASN A C 1
ATOM 1442 O O . ASN A 1 196 ? -12.522 -4.623 11.900 1.00 97.81 196 ASN A O 1
ATOM 1446 N N . ASP A 1 197 ? -11.570 -6.548 11.225 1.00 96.50 197 ASP A N 1
ATOM 1447 C CA . ASP A 1 197 ? -12.545 -7.449 11.838 1.00 96.50 197 ASP A CA 1
ATOM 1448 C C . ASP A 1 197 ? -11.847 -8.342 12.868 1.00 96.50 197 ASP A C 1
ATOM 1450 O O . ASP A 1 197 ? -11.059 -9.231 12.535 1.00 96.50 197 ASP A O 1
ATOM 1454 N N . GLY A 1 198 ? -12.086 -8.063 14.150 1.00 93.06 198 GLY A N 1
ATOM 1455 C CA . GLY A 1 198 ? -11.531 -8.855 15.249 1.00 93.06 198 GLY A CA 1
ATOM 1456 C C . GLY A 1 198 ? -9.998 -8.898 15.293 1.00 93.06 198 GLY A C 1
ATOM 1457 O O . GLY A 1 198 ? -9.434 -9.910 15.708 1.00 93.06 198 GLY A O 1
ATOM 1458 N N . GLY A 1 199 ? -9.317 -7.830 14.863 1.00 93.69 199 GLY A N 1
ATOM 1459 C CA . GLY A 1 199 ? -7.854 -7.761 14.810 1.00 93.69 199 GLY A CA 1
ATOM 1460 C C . GLY A 1 199 ? -7.246 -8.368 13.545 1.00 93.69 199 GLY A C 1
ATOM 1461 O O . GLY A 1 199 ? -6.047 -8.637 13.519 1.00 93.69 199 GLY A O 1
ATOM 1462 N N . LYS A 1 200 ? -8.050 -8.605 12.505 1.00 95.56 200 LYS A N 1
ATOM 1463 C CA . LYS A 1 200 ? -7.594 -9.112 11.208 1.00 95.56 200 LYS A CA 1
ATOM 1464 C C . LYS A 1 200 ? -8.032 -8.185 10.089 1.00 95.56 200 LYS A C 1
ATOM 1466 O O . LYS A 1 200 ? -9.119 -7.616 10.140 1.00 95.56 200 LYS A O 1
ATOM 1471 N N . LEU A 1 201 ? -7.197 -8.082 9.061 1.00 97.50 201 LEU A N 1
ATOM 1472 C CA . LEU A 1 201 ? -7.578 -7.414 7.827 1.00 97.50 201 LEU A CA 1
ATOM 1473 C C . LEU A 1 201 ? -8.593 -8.277 7.068 1.00 97.50 201 LEU A C 1
ATOM 1475 O O . LEU A 1 201 ? -8.299 -9.410 6.686 1.00 97.50 201 LEU A O 1
ATOM 1479 N N . VAL A 1 202 ? -9.767 -7.710 6.828 1.00 97.88 202 VAL A N 1
ATOM 1480 C CA . VAL A 1 202 ? -10.794 -8.236 5.929 1.00 97.88 202 VAL A CA 1
ATOM 1481 C C . VAL A 1 202 ? -11.000 -7.228 4.810 1.00 97.88 202 VAL A C 1
ATOM 1483 O O . VAL A 1 202 ? -10.999 -6.019 5.048 1.00 97.88 202 VAL A O 1
ATOM 1486 N N . VAL A 1 203 ? -11.155 -7.721 3.586 1.00 98.38 203 VAL A N 1
ATOM 1487 C CA . VAL A 1 203 ? -11.350 -6.887 2.402 1.00 98.38 203 VAL A CA 1
ATOM 1488 C C . VAL A 1 203 ? -12.697 -7.209 1.776 1.00 98.38 203 VAL A C 1
ATOM 1490 O O . VAL A 1 203 ? -12.953 -8.344 1.384 1.00 98.38 203 VAL A O 1
ATOM 1493 N N . ASP A 1 204 ? -13.543 -6.187 1.682 1.00 98.00 204 ASP A N 1
ATOM 1494 C CA . ASP A 1 204 ? -14.880 -6.265 1.102 1.00 98.00 204 ASP A CA 1
ATOM 1495 C C . ASP A 1 204 ? -14.948 -5.527 -0.240 1.00 98.00 204 ASP A C 1
ATOM 1497 O O . ASP A 1 204 ? -14.187 -4.596 -0.511 1.00 98.00 204 ASP A O 1
ATOM 1501 N N . GLY A 1 205 ? -15.937 -5.894 -1.053 1.00 97.44 205 GLY A N 1
ATOM 1502 C CA . GLY A 1 205 ? -16.239 -5.240 -2.324 1.00 97.44 205 GLY A CA 1
ATOM 1503 C C . GLY A 1 205 ? -16.065 -6.163 -3.532 1.00 97.44 205 GLY A C 1
ATOM 1504 O O . GLY A 1 205 ? -15.600 -7.296 -3.395 1.00 97.44 205 GLY A O 1
ATOM 1505 N N . PRO A 1 206 ? -16.466 -5.700 -4.727 1.00 97.31 206 PRO A N 1
ATOM 1506 C CA . PRO A 1 206 ? -16.417 -6.506 -5.946 1.00 97.31 206 PRO A CA 1
ATOM 1507 C C . PRO A 1 206 ? -14.985 -6.871 -6.368 1.00 97.31 206 PRO A C 1
ATOM 1509 O O . PRO A 1 206 ? -14.788 -7.925 -6.968 1.00 97.31 206 PRO A O 1
ATOM 1512 N N . ASP A 1 207 ? -13.996 -6.048 -6.007 1.00 98.44 207 ASP A N 1
ATOM 1513 C CA . ASP A 1 207 ? -12.591 -6.229 -6.388 1.00 98.44 207 ASP A CA 1
ATOM 1514 C C . ASP A 1 207 ? -11.736 -6.893 -5.293 1.00 98.44 207 ASP A C 1
ATOM 1516 O O . ASP A 1 207 ? -10.511 -6.938 -5.404 1.00 98.44 207 ASP A O 1
ATOM 1520 N N . ALA A 1 208 ? -12.350 -7.439 -4.235 1.00 98.25 208 ALA A N 1
ATOM 1521 C CA . ALA A 1 208 ? -11.622 -8.044 -3.114 1.00 98.25 208 ALA A CA 1
ATOM 1522 C C . ALA A 1 208 ? -10.679 -9.175 -3.561 1.00 98.25 208 ALA A C 1
ATOM 1524 O O . ALA A 1 208 ? -9.558 -9.278 -3.070 1.00 98.25 208 ALA A O 1
ATOM 1525 N N . GLN A 1 209 ? -11.089 -9.985 -4.544 1.00 97.94 209 GLN A N 1
ATOM 1526 C CA . GLN A 1 209 ? -10.212 -11.022 -5.092 1.00 97.94 209 GLN A CA 1
ATOM 1527 C C . GLN A 1 209 ? -8.983 -10.421 -5.784 1.00 97.94 209 GLN A C 1
ATOM 1529 O O . GLN A 1 209 ? -7.881 -10.910 -5.574 1.00 97.94 209 GLN A O 1
ATOM 1534 N N . ALA A 1 210 ? -9.148 -9.345 -6.560 1.00 97.00 210 ALA A N 1
ATOM 1535 C CA . ALA A 1 210 ? -8.024 -8.677 -7.216 1.00 97.00 210 ALA A CA 1
ATOM 1536 C C . ALA A 1 210 ?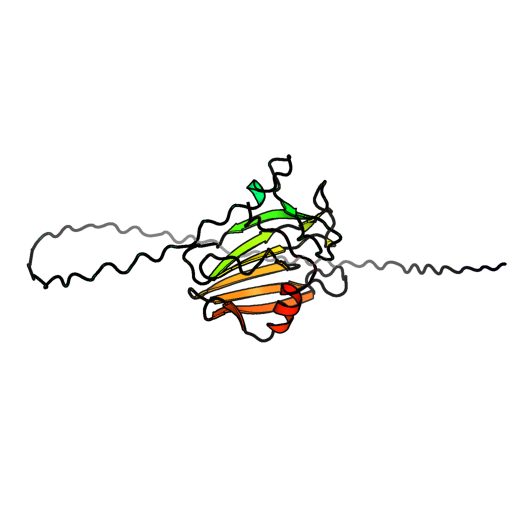 -7.056 -8.066 -6.191 1.00 97.00 210 ALA A C 1
ATOM 1538 O O . ALA A 1 210 ? -5.846 -8.101 -6.402 1.00 97.00 210 ALA A O 1
ATOM 1539 N N . PHE A 1 211 ? -7.579 -7.561 -5.067 1.00 98.06 211 PHE A N 1
ATOM 1540 C CA . PHE A 1 211 ? -6.746 -7.120 -3.952 1.00 98.06 211 PHE A CA 1
ATOM 1541 C C . PHE A 1 211 ? -5.901 -8.273 -3.408 1.00 98.06 211 PHE A C 1
ATOM 1543 O O . PHE A 1 211 ? -4.688 -8.126 -3.330 1.00 98.06 211 PHE A O 1
ATOM 1550 N N . TYR A 1 212 ? -6.500 -9.419 -3.066 1.00 97.12 212 TYR A N 1
ATOM 1551 C CA . TYR A 1 212 ? -5.747 -10.560 -2.526 1.00 97.12 212 TYR A CA 1
ATOM 1552 C C . TYR A 1 212 ? -4.768 -11.149 -3.547 1.00 97.12 212 TYR A C 1
ATOM 1554 O O . TYR A 1 212 ? -3.627 -11.441 -3.202 1.00 97.12 212 TYR A O 1
ATOM 1562 N N . ASP A 1 213 ? -5.149 -11.207 -4.826 1.00 95.00 213 ASP A N 1
ATOM 1563 C CA . ASP A 1 213 ? -4.261 -11.617 -5.919 1.00 95.00 213 ASP A CA 1
ATOM 1564 C C . ASP A 1 213 ? -3.025 -10.716 -6.053 1.00 95.00 213 ASP A C 1
ATOM 1566 O O . ASP A 1 213 ? -2.049 -11.138 -6.671 1.00 95.00 213 ASP A O 1
ATOM 1570 N N . GLN A 1 214 ? -3.070 -9.475 -5.555 1.00 94.12 214 GLN A N 1
ATOM 1571 C CA . GLN A 1 214 ? -1.938 -8.546 -5.496 1.00 94.12 214 GLN A CA 1
ATOM 1572 C C . GLN A 1 214 ? -1.222 -8.610 -4.137 1.00 94.12 214 GLN A C 1
ATOM 1574 O O . GLN A 1 214 ? 0.002 -8.699 -4.090 1.00 94.12 214 GLN A O 1
ATOM 1579 N N . TRP A 1 215 ? -1.980 -8.589 -3.042 1.00 95.69 215 TRP A N 1
ATOM 1580 C CA . TRP A 1 215 ? -1.493 -8.553 -1.664 1.00 95.69 215 TRP A CA 1
ATOM 1581 C C . TRP A 1 215 ? -0.733 -9.825 -1.271 1.00 95.69 215 TRP A C 1
ATOM 1583 O O . TRP A 1 215 ? 0.276 -9.750 -0.570 1.00 95.69 215 TRP A O 1
ATOM 1593 N N . ASP A 1 216 ? -1.175 -10.984 -1.757 1.00 93.94 216 ASP A N 1
ATOM 1594 C CA . ASP A 1 216 ? -0.609 -12.289 -1.407 1.00 93.94 216 ASP A CA 1
ATOM 1595 C C . ASP A 1 216 ? 0.417 -12.799 -2.433 1.00 93.94 216 ASP A C 1
ATOM 1597 O O . ASP A 1 216 ? 0.840 -13.953 -2.362 1.00 93.94 216 ASP A O 1
ATOM 1601 N N . ARG A 1 217 ? 0.847 -11.971 -3.398 1.00 90.31 217 ARG A N 1
ATOM 1602 C CA . ARG A 1 217 ? 1.882 -12.382 -4.362 1.00 90.31 217 ARG A CA 1
ATOM 1603 C C . ARG A 1 217 ? 3.204 -12.674 -3.661 1.00 90.31 217 ARG A C 1
ATOM 1605 O O . ARG A 1 217 ? 3.647 -11.922 -2.797 1.00 90.31 217 ARG A O 1
ATOM 1612 N N . ASP A 1 218 ? 3.911 -13.693 -4.146 1.00 87.00 218 ASP A N 1
ATOM 1613 C CA . ASP A 1 218 ? 5.269 -14.051 -3.696 1.00 87.00 218 ASP A CA 1
ATOM 1614 C C . ASP A 1 218 ? 6.346 -13.013 -4.091 1.00 87.00 218 ASP A C 1
ATOM 1616 O O . ASP A 1 218 ? 7.521 -13.159 -3.756 1.00 87.00 218 ASP A O 1
ATOM 1620 N N . THR A 1 219 ? 5.966 -11.980 -4.840 1.00 88.88 219 THR A N 1
ATOM 1621 C CA . THR A 1 219 ? 6.815 -10.893 -5.354 1.00 88.88 219 THR A CA 1
ATOM 1622 C C . THR A 1 219 ? 6.224 -9.543 -4.965 1.00 88.88 219 THR A C 1
ATOM 1624 O O . THR A 1 219 ? 5.011 -9.444 -4.786 1.00 88.88 219 THR A O 1
ATOM 1627 N N . GLY A 1 220 ? 7.038 -8.491 -4.920 1.00 91.50 220 GLY A N 1
ATOM 1628 C CA . GLY A 1 220 ? 6.593 -7.143 -4.559 1.00 91.50 220 GLY A CA 1
ATOM 1629 C C . GLY A 1 220 ? 6.389 -6.971 -3.053 1.00 91.50 220 GLY A C 1
ATOM 1630 O O . GLY A 1 220 ? 5.532 -6.194 -2.630 1.00 91.50 220 GLY A O 1
ATOM 1631 N N . GLN A 1 221 ? 7.150 -7.718 -2.248 1.00 93.81 221 GLN A N 1
ATOM 1632 C CA . GLN A 1 221 ? 7.163 -7.603 -0.790 1.00 93.81 221 GLN A CA 1
ATOM 1633 C C . GLN A 1 221 ? 8.481 -6.985 -0.334 1.00 93.81 221 GLN A C 1
ATOM 1635 O O . GLN A 1 221 ? 9.552 -7.487 -0.680 1.00 93.81 221 GLN A O 1
ATOM 1640 N N . TYR A 1 222 ? 8.411 -5.929 0.475 1.00 92.56 222 TYR A N 1
ATOM 1641 C CA . TYR A 1 222 ? 9.591 -5.171 0.892 1.00 92.56 222 TYR A CA 1
ATOM 1642 C C . TYR A 1 222 ? 9.598 -4.911 2.396 1.00 92.56 222 TYR A C 1
ATOM 1644 O O . TYR A 1 222 ? 8.570 -4.566 2.976 1.00 92.56 222 TYR A O 1
ATOM 1652 N N . LEU A 1 223 ? 10.770 -5.077 3.009 1.00 91.00 223 LEU A N 1
ATOM 1653 C CA . LEU A 1 223 ? 10.953 -5.012 4.454 1.00 91.00 223 LEU A CA 1
ATOM 1654 C C . LEU A 1 223 ? 10.667 -3.609 4.991 1.00 91.00 223 LEU A C 1
ATOM 1656 O O . LEU A 1 223 ? 11.350 -2.647 4.638 1.00 91.00 223 LEU A O 1
ATOM 1660 N N . LEU A 1 224 ? 9.722 -3.519 5.920 1.00 85.88 224 LEU A N 1
ATOM 1661 C CA . LEU A 1 224 ? 9.413 -2.306 6.676 1.00 85.88 224 LEU A CA 1
ATOM 1662 C C . LEU A 1 224 ? 10.332 -2.110 7.896 1.00 85.88 224 LEU A C 1
ATOM 1664 O O . LEU A 1 224 ? 10.213 -1.112 8.603 1.00 85.88 224 LEU A O 1
ATOM 1668 N N . GLY A 1 225 ? 11.220 -3.077 8.155 1.00 72.75 225 GLY A N 1
ATOM 1669 C CA . GLY A 1 225 ? 12.245 -3.037 9.201 1.00 72.75 225 GLY A CA 1
ATOM 1670 C C . GLY A 1 225 ? 11.700 -3.102 10.631 1.00 72.75 225 GLY A C 1
ATOM 1671 O O . GLY A 1 225 ? 12.239 -2.490 11.553 1.00 72.75 225 GLY A O 1
ATOM 1672 N N . HIS A 1 226 ? 10.625 -3.852 10.846 1.00 63.19 226 HIS A N 1
ATOM 1673 C CA . HIS A 1 226 ? 10.021 -4.022 12.171 1.00 63.19 226 HIS A CA 1
ATOM 1674 C C . HIS A 1 226 ? 10.876 -4.858 13.139 1.00 63.19 226 HIS A C 1
ATOM 1676 O O . HIS A 1 226 ? 10.731 -4.705 14.351 1.00 63.19 226 HIS A O 1
ATOM 1682 N N . ASP A 1 227 ? 11.847 -5.615 12.620 1.00 43.50 227 ASP A N 1
ATOM 1683 C CA . ASP A 1 227 ? 12.768 -6.430 13.409 1.00 43.50 227 ASP A CA 1
ATOM 1684 C C . ASP A 1 227 ? 14.186 -5.841 13.426 1.00 43.50 227 ASP A C 1
ATOM 1686 O O . ASP A 1 227 ? 14.910 -5.827 12.427 1.00 43.50 227 ASP A O 1
ATOM 1690 N N . GLY A 1 228 ? 14.584 -5.369 14.606 1.00 37.03 228 GLY A N 1
ATOM 1691 C CA . GLY A 1 228 ? 15.958 -5.044 14.978 1.00 37.03 228 GLY A CA 1
ATOM 1692 C C . GLY A 1 228 ? 16.093 -5.041 16.486 1.00 37.03 228 GLY A C 1
ATOM 1693 O O . GLY A 1 228 ? 15.291 -4.310 17.114 1.00 37.03 228 GLY A O 1
#

Secondary structure (DSSP, 8-state):
-----------------------------------------------------------PPPP--PPPPPPPPHHHHS--SSTT-EEEEBPTT---SS-EEEEEEEEEE--TTSSEEEEEEEEEEE-SSSB--SGGGEEEEEEEEETTEESSSEEEESEEEEEEEEETTEEEEEEEE--TT-TT---EEEEEEEEEETTEEEEESTTHHHHHHHHT-SSSEE------